Protein AF-0000000086957922 (afdb_homodimer)

pLDDT: mean 73.84, std 22.69, range [24.44, 97.75]

Foldseek 3Di:
DPCPPVNVVVVVVLVVLPDDDPPAKEKEKEWEAFAVRPDIDIDIDIDRHQDPDLVVDDKDWDFRPVRNQDDDPFRIKIWRFQDWDADPRNGPPYIYTYTFMAGPVRHGRHDDDVVVSPPCPVDVVVVVPPPDPPPDD/DPCPPVNVVVVVVLVVLPDDDPPAKEKEKEWEAFAVRPDIDIDIDIDRHQDPDLVVDDKDWDFRPVRNQDDDPFRIKIWRFQDWDADPRNGPPYIYTYTFMAGPVRHGRHDDDVVVSPPCPVDVVVVVPPPPPPPDD

Structure (mmCIF, N/CA/C/O backbone):
data_AF-0000000086957922-model_v1
#
loop_
_entity.id
_entity.type
_entity.pdbx_description
1 polymer 'Glutamine synthetase'
#
loop_
_atom_site.group_PDB
_atom_site.id
_atom_site.type_symbol
_atom_site.label_atom_id
_atom_site.label_alt_id
_atom_site.label_comp_id
_atom_site.label_asym_id
_atom_site.label_entity_id
_atom_site.label_seq_id
_atom_site.pdbx_PDB_ins_code
_atom_site.Cartn_x
_atom_site.Cartn_y
_atom_site.Cartn_z
_atom_site.occupancy
_atom_site.B_iso_or_equiv
_atom_site.auth_seq_id
_atom_site.auth_comp_id
_atom_site.auth_asym_id
_atom_site.auth_atom_id
_atom_site.pdbx_PDB_model_num
ATOM 1 N N . MET A 1 1 ? 10.672 7.742 29.578 1 30.38 1 MET A N 1
ATOM 2 C CA . MET A 1 1 ? 11 6.805 28.5 1 30.38 1 MET A CA 1
ATOM 3 C C . MET A 1 1 ? 10.383 7.25 27.188 1 30.38 1 MET A C 1
ATOM 5 O O . MET A 1 1 ? 9.164 7.398 27.078 1 30.38 1 MET A O 1
ATOM 9 N N . ALA A 1 2 ? 11.062 8.055 26.391 1 37.88 2 ALA A N 1
ATOM 10 C CA . ALA A 1 2 ? 10.578 8.719 25.188 1 37.88 2 ALA A CA 1
ATOM 11 C C . ALA A 1 2 ? 9.938 7.723 24.219 1 37.88 2 ALA A C 1
ATOM 13 O O . ALA A 1 2 ? 10.609 6.805 23.734 1 37.88 2 ALA A O 1
ATOM 14 N N . THR A 1 3 ? 8.719 7.395 24.422 1 47.12 3 THR A N 1
ATOM 15 C CA . THR A 1 3 ? 8.086 6.516 23.453 1 47.12 3 THR A CA 1
ATOM 16 C C . THR A 1 3 ? 8.453 6.926 22.031 1 47.12 3 THR A C 1
ATOM 18 O O . THR A 1 3 ? 8.227 8.07 21.625 1 47.12 3 THR A O 1
ATOM 21 N N . SER A 1 4 ? 9.258 6.141 21.391 1 54.34 4 SER A N 1
ATOM 22 C CA . SER A 1 4 ? 9.758 6.496 20.062 1 54.34 4 SER A CA 1
ATOM 23 C C . SER A 1 4 ? 8.609 6.812 19.109 1 54.34 4 SER A C 1
ATOM 25 O O . SER A 1 4 ? 7.484 6.34 19.312 1 54.34 4 SER A O 1
ATOM 27 N N . ALA A 1 5 ? 8.75 7.879 18.453 1 55.97 5 ALA A N 1
ATOM 28 C CA . ALA A 1 5 ? 7.781 8.258 17.438 1 55.97 5 ALA A CA 1
ATOM 29 C C . ALA A 1 5 ? 7.23 7.027 16.719 1 55.97 5 ALA A C 1
ATOM 31 O O . ALA A 1 5 ? 6.043 6.98 16.375 1 55.97 5 ALA A O 1
ATOM 32 N N . SER A 1 6 ? 8.07 5.973 16.625 1 60.88 6 SER A N 1
ATOM 33 C CA . SER A 1 6 ? 7.637 4.727 15.992 1 60.88 6 SER A CA 1
ATOM 34 C C . SER A 1 6 ? 6.574 4.023 16.844 1 60.88 6 SER A C 1
ATOM 36 O O . SER A 1 6 ? 5.609 3.477 16.297 1 60.88 6 SER A O 1
ATOM 38 N N . SER A 1 7 ? 6.836 4.129 18.109 1 59.72 7 SER A N 1
ATOM 39 C CA . SER A 1 7 ? 5.871 3.477 19 1 59.72 7 SER A CA 1
ATOM 40 C C . SER A 1 7 ? 4.516 4.172 18.938 1 59.72 7 SER A C 1
ATOM 42 O O . SER A 1 7 ? 3.475 3.514 18.984 1 59.72 7 SER A O 1
ATOM 44 N N . HIS A 1 8 ? 4.594 5.418 18.875 1 58.66 8 HIS A N 1
ATOM 45 C CA . HIS A 1 8 ? 3.346 6.172 18.812 1 58.66 8 HIS A CA 1
ATOM 46 C C . HIS A 1 8 ? 2.602 5.902 17.516 1 58.66 8 HIS A C 1
ATOM 48 O O . HIS A 1 8 ? 1.378 5.754 17.516 1 58.66 8 HIS A O 1
ATOM 54 N N . LEU A 1 9 ? 3.348 5.863 16.5 1 59.16 9 LEU A N 1
ATOM 55 C CA . LEU A 1 9 ? 2.711 5.57 15.227 1 59.16 9 LEU A CA 1
ATOM 56 C C . LEU A 1 9 ? 2.049 4.199 15.25 1 59.16 9 LEU A C 1
ATOM 58 O O . LEU A 1 9 ? 0.926 4.039 14.766 1 59.16 9 LEU A O 1
ATOM 62 N N . SER A 1 10 ? 2.854 3.379 15.836 1 59.66 10 SER A N 1
ATOM 63 C CA . SER A 1 10 ? 2.297 2.035 15.945 1 59.66 10 SER A CA 1
ATOM 64 C C . SER A 1 10 ? 0.981 2.043 16.719 1 59.66 10 SER A C 1
ATOM 66 O O . SER A 1 10 ? 0.024 1.37 16.328 1 59.66 10 SER A O 1
ATOM 68 N N . LYS A 1 11 ? 1.054 2.811 17.781 1 58.03 11 LYS A N 1
ATOM 69 C CA . LYS A 1 11 ? -0.156 2.857 18.594 1 58.03 11 LYS A CA 1
ATOM 70 C C . LYS A 1 11 ? -1.295 3.545 17.844 1 58.03 11 LYS A C 1
ATOM 72 O O . LYS A 1 11 ? -2.441 3.096 17.906 1 58.03 11 LYS A O 1
ATOM 77 N N . THR A 1 12 ? -0.922 4.578 17.25 1 55.72 12 THR A N 1
ATOM 78 C CA . THR A 1 12 ? -1.938 5.336 16.531 1 55.72 12 THR A CA 1
ATOM 79 C C . THR A 1 12 ? -2.535 4.508 15.398 1 55.72 12 THR A C 1
ATOM 81 O O . THR A 1 12 ? -3.756 4.469 15.227 1 55.72 12 THR A O 1
ATOM 84 N N . ILE A 1 13 ? -1.628 3.91 14.695 1 57.03 13 ILE A N 1
ATOM 85 C CA . ILE A 1 13 ? -2.096 3.064 13.602 1 57.03 13 ILE A CA 1
ATOM 86 C C . ILE A 1 13 ? -2.943 1.923 14.156 1 57.03 13 ILE A C 1
ATOM 88 O O . ILE A 1 13 ? -3.992 1.591 13.602 1 57.03 13 ILE A O 1
ATOM 92 N N . LYS A 1 14 ? -2.418 1.472 15.258 1 57.12 14 LYS A N 1
ATOM 93 C CA . LYS A 1 14 ? -3.139 0.377 15.906 1 57.12 14 LYS A CA 1
ATOM 94 C C . LYS A 1 14 ? -4.539 0.813 16.328 1 57.12 14 LYS A C 1
ATOM 96 O O . LYS A 1 14 ? -5.508 0.081 16.125 1 57.12 14 LYS A O 1
ATOM 101 N N . GLN A 1 15 ? -4.562 1.834 17 1 55.88 15 GLN A N 1
ATOM 102 C CA . GLN A 1 15 ? -5.855 2.305 17.484 1 55.88 15 GLN A CA 1
ATOM 103 C C . GLN A 1 15 ? -6.812 2.57 16.328 1 55.88 15 GLN A C 1
ATOM 105 O O . GLN A 1 15 ? -8.023 2.348 16.453 1 55.88 15 GLN A O 1
ATOM 110 N N . MET A 1 16 ? -6.266 3.096 15.359 1 54.03 16 MET A N 1
ATOM 111 C CA . MET A 1 16 ? -7.109 3.441 14.219 1 54.03 16 MET A CA 1
ATOM 112 C C . MET A 1 16 ? -7.715 2.189 13.594 1 54.03 16 MET A C 1
ATOM 114 O O . MET A 1 16 ? -8.852 2.219 13.117 1 54.03 16 MET A O 1
ATOM 118 N N . TYR A 1 17 ? -6.953 1.101 13.633 1 52.88 17 TYR A N 1
ATOM 119 C CA . TYR A 1 17 ? -7.402 -0.127 12.984 1 52.88 17 TYR A CA 1
ATOM 120 C C . TYR A 1 17 ? -8.469 -0.821 13.82 1 52.88 17 TYR A C 1
ATOM 122 O O . TYR A 1 17 ? -9.383 -1.451 13.273 1 52.88 17 TYR A O 1
ATOM 130 N N . MET A 1 18 ? -8.359 -0.726 15.211 1 53.22 18 MET A N 1
ATOM 131 C CA . MET A 1 18 ? -9.078 -1.684 16.047 1 53.22 18 MET A CA 1
ATOM 132 C C . MET A 1 18 ? -10.57 -1.346 16.094 1 53.22 18 MET A C 1
ATOM 134 O O . MET A 1 18 ? -11.383 -2.172 16.516 1 53.22 18 MET A O 1
ATOM 138 N N . LYS A 1 19 ? -11.023 -0.25 15.805 1 54.25 19 LYS A N 1
ATOM 139 C CA . LYS A 1 19 ? -12.336 -0.19 16.438 1 54.25 19 LYS A CA 1
ATOM 140 C C . LYS A 1 19 ? -13.43 0.106 15.422 1 54.25 19 LYS A C 1
ATOM 142 O O . LYS A 1 19 ? -14.617 0.017 15.734 1 54.25 19 LYS A O 1
ATOM 147 N N . LEU A 1 20 ? -13.156 0.44 14.18 1 56.34 20 LEU A N 1
ATOM 148 C CA . LEU A 1 20 ? -14.367 0.966 13.555 1 56.34 20 LEU A CA 1
ATOM 149 C C . LEU A 1 20 ? -15.047 -0.099 12.703 1 56.34 20 LEU A C 1
ATOM 151 O O . LEU A 1 20 ? -14.367 -0.921 12.078 1 56.34 20 LEU A O 1
ATOM 155 N N . PRO A 1 21 ? -16.406 -0.309 12.977 1 61.12 21 PRO A N 1
ATOM 156 C CA . PRO A 1 21 ? -17.172 -1.238 12.141 1 61.12 21 PRO A CA 1
ATOM 157 C C . PRO A 1 21 ? -17 -0.955 10.648 1 61.12 21 PRO A C 1
ATOM 159 O O . PRO A 1 21 ? -17.078 0.201 10.219 1 61.12 21 PRO A O 1
ATOM 162 N N . GLN A 1 22 ? -16.422 -1.75 9.836 1 70.44 22 GLN A N 1
ATOM 163 C CA . GLN A 1 22 ? -16.234 -1.599 8.391 1 70.44 22 GLN A CA 1
ATOM 164 C C . GLN A 1 22 ? -17.516 -1.936 7.641 1 70.44 22 GLN A C 1
ATOM 166 O O . GLN A 1 22 ? -17.641 -1.635 6.453 1 70.44 22 GLN A O 1
ATOM 171 N N . GLY A 1 23 ? -18.578 -2.291 8.344 1 73.62 23 GLY A N 1
ATOM 172 C CA . GLY A 1 23 ? -19.734 -2.762 7.605 1 73.62 23 GLY A CA 1
ATOM 173 C C . GLY A 1 23 ? -19.422 -3.9 6.652 1 73.62 23 GLY A C 1
ATOM 174 O O . GLY A 1 23 ? -18.688 -4.82 7.004 1 73.62 23 GLY A O 1
ATOM 175 N N . ASP A 1 24 ? -20.031 -3.748 5.398 1 81.25 24 ASP A N 1
ATOM 176 C CA . ASP A 1 24 ? -19.891 -4.824 4.422 1 81.25 24 ASP A CA 1
ATOM 177 C C . ASP A 1 24 ? -18.656 -4.621 3.557 1 81.25 24 ASP A C 1
ATOM 179 O O . ASP A 1 24 ? -18.344 -5.453 2.705 1 81.25 24 ASP A O 1
ATOM 183 N N . LYS A 1 25 ? -18.016 -3.527 3.75 1 88 25 LYS A N 1
ATOM 184 C CA . LYS A 1 25 ? -16.844 -3.277 2.91 1 88 25 LYS A CA 1
ATOM 185 C C . LYS A 1 25 ? -15.609 -3.984 3.459 1 88 25 LYS A C 1
ATOM 187 O O . LYS A 1 25 ? -15.492 -4.184 4.668 1 88 25 LYS A O 1
ATOM 192 N N . VAL A 1 26 ? -14.781 -4.461 2.564 1 91.81 26 VAL A N 1
ATOM 193 C CA . VAL A 1 26 ? -13.578 -5.215 2.887 1 91.81 26 VAL A CA 1
ATOM 194 C C . VAL A 1 26 ? -12.352 -4.496 2.332 1 91.81 26 VAL A C 1
ATOM 196 O O . VAL A 1 26 ? -12.359 -4.031 1.188 1 91.81 26 VAL A O 1
ATOM 199 N N . GLN A 1 27 ? -11.375 -4.32 3.119 1 92.25 27 GLN A N 1
ATOM 200 C CA . GLN A 1 27 ? -10.094 -3.83 2.613 1 92.25 27 GLN A CA 1
ATOM 201 C C . GLN A 1 27 ? -9.156 -4.984 2.287 1 92.25 27 GLN A C 1
ATOM 203 O O . GLN A 1 27 ? -9.008 -5.914 3.082 1 92.25 27 GLN A O 1
ATOM 208 N N . ALA A 1 28 ? -8.648 -4.961 1.098 1 95.5 28 ALA A N 1
ATOM 209 C CA . ALA A 1 28 ? -7.648 -5.93 0.659 1 95.5 28 ALA A CA 1
ATOM 210 C C . ALA A 1 28 ? -6.305 -5.254 0.408 1 95.5 28 ALA A C 1
ATOM 212 O O . ALA A 1 28 ? -6.199 -4.367 -0.444 1 95.5 28 ALA A O 1
ATOM 213 N N . MET A 1 29 ? -5.332 -5.66 1.103 1 93.94 29 MET A N 1
ATOM 214 C CA . MET A 1 29 ? -3.975 -5.172 0.865 1 93.94 29 MET A CA 1
ATOM 215 C C . MET A 1 29 ? -3.203 -6.129 -0.04 1 93.94 29 MET A C 1
ATOM 217 O O . MET A 1 29 ? -2.936 -7.27 0.34 1 93.94 29 MET A O 1
ATOM 221 N N . TYR A 1 30 ? -2.893 -5.57 -1.161 1 95.5 30 TYR A N 1
ATOM 222 C CA . TYR A 1 30 ? -2.094 -6.34 -2.111 1 95.5 30 TYR A CA 1
ATOM 223 C C . TYR A 1 30 ? -0.606 -6.188 -1.815 1 95.5 30 TYR A C 1
ATOM 225 O O . TYR A 1 30 ? -0.102 -5.07 -1.684 1 95.5 30 TYR A O 1
ATOM 233 N N . ILE A 1 31 ? 0.049 -7.297 -1.732 1 91.69 31 ILE A N 1
ATOM 234 C CA . ILE A 1 31 ? 1.465 -7.332 -1.384 1 91.69 31 ILE A CA 1
ATOM 235 C C . ILE A 1 31 ? 2.242 -8.086 -2.459 1 91.69 31 ILE A C 1
ATOM 237 O O . ILE A 1 31 ? 1.791 -9.133 -2.943 1 91.69 31 ILE A O 1
ATOM 241 N N . TRP A 1 32 ? 3.375 -7.52 -2.857 1 90.25 32 TRP A N 1
ATOM 242 C CA . TRP A 1 32 ? 4.215 -8.211 -3.828 1 90.25 32 TRP A CA 1
ATOM 243 C C . TRP A 1 32 ? 5.688 -7.867 -3.615 1 90.25 32 TRP A C 1
ATOM 245 O O . TRP A 1 32 ? 6.016 -6.961 -2.846 1 90.25 32 TRP A O 1
ATOM 255 N N . ILE A 1 33 ? 6.496 -8.641 -4.297 1 86.5 33 ILE A N 1
ATOM 256 C CA . ILE A 1 33 ? 7.938 -8.414 -4.27 1 86.5 33 ILE A CA 1
ATOM 257 C C . ILE A 1 33 ? 8.352 -7.613 -5.504 1 86.5 33 ILE A C 1
ATOM 259 O O . ILE A 1 33 ? 7.922 -7.914 -6.621 1 86.5 33 ILE A O 1
ATOM 263 N N . ASP A 1 34 ? 9.148 -6.66 -5.316 1 88.12 34 ASP A N 1
ATOM 264 C CA . ASP A 1 34 ? 9.508 -5.82 -6.457 1 88.12 34 ASP A CA 1
ATOM 265 C C . ASP A 1 34 ? 10.547 -6.504 -7.336 1 88.12 34 ASP A C 1
ATOM 267 O O . ASP A 1 34 ? 10.922 -7.652 -7.086 1 88.12 34 ASP A O 1
ATOM 271 N N . GLY A 1 35 ? 11.039 -5.773 -8.359 1 85.19 35 GLY A N 1
ATOM 272 C CA . GLY A 1 35 ? 11.898 -6.359 -9.375 1 85.19 35 GLY A CA 1
ATOM 273 C C . GLY A 1 35 ? 13.266 -6.746 -8.852 1 85.19 35 GLY A C 1
ATOM 274 O O . GLY A 1 35 ? 13.961 -7.562 -9.461 1 85.19 35 GLY A O 1
ATOM 275 N N . THR A 1 36 ? 13.672 -6.176 -7.789 1 81.25 36 THR A N 1
ATOM 276 C CA . THR A 1 36 ? 14.977 -6.512 -7.23 1 81.25 36 THR A CA 1
ATOM 277 C C . THR A 1 36 ? 14.922 -7.852 -6.5 1 81.25 36 THR A C 1
ATOM 279 O O . THR A 1 36 ? 15.961 -8.492 -6.293 1 81.25 36 THR A O 1
ATOM 282 N N . GLY A 1 37 ? 13.688 -8.195 -6.031 1 80.44 37 GLY A N 1
ATOM 283 C CA . GLY A 1 37 ? 13.516 -9.414 -5.27 1 80.44 37 GLY A CA 1
ATOM 284 C C . GLY A 1 37 ? 13.758 -9.234 -3.783 1 80.44 37 GLY A C 1
ATOM 285 O O . GLY A 1 37 ? 13.688 -10.195 -3.014 1 80.44 37 GLY A O 1
ATOM 286 N N . GLU A 1 38 ? 14 -8.031 -3.398 1 76.12 38 GLU A N 1
ATOM 287 C CA . GLU A 1 38 ? 14.445 -7.824 -2.023 1 76.12 38 GLU A CA 1
ATOM 288 C C . GLU A 1 38 ? 13.422 -7.008 -1.23 1 76.12 38 GLU A C 1
ATOM 290 O O . GLU A 1 38 ? 13.43 -7.031 0.002 1 76.12 38 GLU A O 1
ATOM 295 N N . PHE A 1 39 ? 12.586 -6.305 -1.937 1 82.06 39 PHE A N 1
ATOM 296 C CA . PHE A 1 39 ? 11.727 -5.379 -1.213 1 82.06 39 PHE A CA 1
ATOM 297 C C . PHE A 1 39 ? 10.258 -5.73 -1.418 1 82.06 39 PHE A C 1
ATOM 299 O O . PHE A 1 39 ? 9.859 -6.117 -2.518 1 82.06 39 PHE A O 1
ATOM 306 N N . LEU A 1 40 ? 9.484 -5.559 -0.391 1 84.56 40 LEU A N 1
ATOM 307 C CA . LEU A 1 40 ? 8.039 -5.738 -0.45 1 84.56 40 LEU A CA 1
ATOM 308 C C . LEU A 1 40 ? 7.34 -4.418 -0.755 1 84.56 40 LEU A C 1
ATOM 310 O O . LEU A 1 40 ? 7.742 -3.367 -0.25 1 84.56 40 LEU A O 1
ATOM 314 N N . ARG A 1 41 ? 6.383 -4.566 -1.577 1 89.69 41 ARG A N 1
ATOM 315 C CA . ARG A 1 41 ? 5.484 -3.467 -1.915 1 89.69 41 ARG A CA 1
ATOM 316 C C . ARG A 1 41 ? 4.039 -3.814 -1.567 1 89.69 41 ARG A C 1
ATOM 318 O O . ARG A 1 41 ? 3.67 -4.988 -1.524 1 89.69 41 ARG A O 1
ATOM 325 N N . CYS A 1 42 ? 3.289 -2.754 -1.236 1 91.69 42 CYS A N 1
ATOM 326 C CA . CYS A 1 42 ? 1.874 -3.02 -1.004 1 91.69 42 CYS A CA 1
ATOM 327 C C . CYS A 1 42 ? 1.019 -1.84 -1.45 1 91.69 42 CYS A C 1
ATOM 329 O O . CYS A 1 42 ? 1.526 -0.732 -1.633 1 91.69 42 CYS A O 1
ATOM 331 N N . LYS A 1 43 ? -0.231 -2.09 -1.712 1 93.88 43 LYS A N 1
ATOM 332 C CA . LYS A 1 43 ? -1.295 -1.107 -1.897 1 93.88 43 LYS A CA 1
ATOM 333 C C . LYS A 1 43 ? -2.65 -1.68 -1.49 1 93.88 43 LYS A C 1
ATOM 335 O O . LYS A 1 43 ? -2.877 -2.887 -1.597 1 93.88 43 LYS A O 1
ATOM 340 N N . THR A 1 44 ? -3.508 -0.852 -0.938 1 94.62 44 THR A N 1
ATOM 341 C CA . THR A 1 44 ? -4.797 -1.286 -0.412 1 94.62 44 THR A CA 1
ATOM 342 C C . THR A 1 44 ? -5.934 -0.832 -1.323 1 94.62 44 THR A C 1
ATOM 344 O O . THR A 1 44 ? -5.93 0.3 -1.812 1 94.62 44 THR A O 1
ATOM 347 N N . ARG A 1 45 ? -6.965 -1.695 -1.536 1 92.88 45 ARG A N 1
ATOM 348 C CA . ARG A 1 45 ? -8.219 -1.332 -2.197 1 92.88 45 ARG A CA 1
ATOM 349 C C . ARG A 1 45 ? -9.422 -1.801 -1.389 1 92.88 45 ARG A C 1
ATOM 351 O O . ARG A 1 45 ? -9.297 -2.695 -0.549 1 92.88 45 ARG A O 1
ATOM 358 N N . THR A 1 46 ? -10.531 -1.223 -1.66 1 91.75 46 THR A N 1
ATOM 359 C CA . THR A 1 46 ? -11.781 -1.6 -1.011 1 91.75 46 THR A CA 1
ATOM 360 C C . THR A 1 46 ? -12.586 -2.545 -1.897 1 91.75 46 THR A C 1
ATOM 362 O O . THR A 1 46 ? -12.68 -2.338 -3.109 1 91.75 46 THR A O 1
ATOM 365 N N . LEU A 1 47 ? -13.07 -3.535 -1.326 1 93.81 47 LEU A N 1
ATOM 366 C CA . LEU A 1 47 ? -13.992 -4.453 -1.989 1 93.81 47 LEU A CA 1
ATOM 367 C C . LEU A 1 47 ? -15.398 -4.297 -1.438 1 93.81 47 LEU A C 1
ATOM 369 O O . LEU A 1 47 ? -15.586 -4.02 -0.25 1 93.81 47 LEU A O 1
ATOM 373 N N . GLU A 1 48 ? -16.328 -4.609 -2.256 1 92 48 GLU A N 1
ATOM 374 C CA . GLU A 1 48 ? -17.734 -4.449 -1.854 1 92 48 GLU A CA 1
ATOM 375 C C . GLU A 1 48 ? -18.219 -5.652 -1.051 1 92 48 GLU A C 1
ATOM 377 O O . GLU A 1 48 ? -19.188 -5.555 -0.308 1 92 48 GLU A O 1
ATOM 382 N N . GLN A 1 49 ? -17.672 -6.75 -1.271 1 94.56 49 GLN A N 1
ATOM 383 C CA . GLN A 1 49 ? -18.016 -7.973 -0.556 1 94.56 49 GLN A CA 1
ATOM 384 C C . GLN A 1 49 ? -16.766 -8.758 -0.176 1 94.56 49 GLN A C 1
ATOM 386 O O . GLN A 1 49 ? -15.727 -8.648 -0.84 1 94.56 49 GLN A O 1
ATOM 391 N N . GLU A 1 50 ? -16.859 -9.516 0.848 1 95.12 50 GLU A N 1
ATOM 392 C CA . GLU A 1 50 ? -15.75 -10.344 1.292 1 95.12 50 GLU A CA 1
ATOM 393 C C . GLU A 1 50 ? -15.414 -11.422 0.262 1 95.12 50 GLU A C 1
ATOM 395 O O . GLU A 1 50 ? -16.281 -12.203 -0.131 1 95.12 50 GLU A O 1
ATOM 400 N N . PRO A 1 51 ? -14.242 -11.445 -0.156 1 97.12 51 PRO A N 1
ATOM 401 C CA . PRO A 1 51 ? -13.875 -12.516 -1.089 1 97.12 51 PRO A CA 1
ATOM 402 C C . PRO A 1 51 ? -13.859 -13.891 -0.432 1 97.12 51 PRO A C 1
ATOM 404 O O . PRO A 1 51 ? -13.375 -14.039 0.691 1 97.12 51 PRO A O 1
ATOM 407 N N . LYS A 1 52 ? -14.336 -14.867 -1.083 1 96.44 52 LYS A N 1
ATOM 408 C CA . LYS A 1 52 ? -14.367 -16.234 -0.575 1 96.44 52 LYS A CA 1
ATOM 409 C C . LYS A 1 52 ? -13.156 -17.031 -1.071 1 96.44 52 LYS A C 1
ATOM 411 O O . LYS A 1 52 ? -12.648 -17.891 -0.364 1 96.44 52 LYS A O 1
ATOM 416 N N . ASN A 1 53 ? -12.781 -16.672 -2.316 1 96.19 53 ASN A N 1
ATOM 417 C CA . ASN A 1 53 ? -11.625 -17.297 -2.943 1 96.19 53 ASN A CA 1
ATOM 418 C C . ASN A 1 53 ? -10.719 -16.266 -3.604 1 96.19 53 ASN A C 1
ATOM 420 O O . ASN A 1 53 ? -11.133 -15.141 -3.859 1 96.19 53 ASN A O 1
ATOM 424 N N . VAL A 1 54 ? -9.516 -16.719 -3.877 1 96.06 54 VAL A N 1
ATOM 425 C CA . VAL A 1 54 ? -8.508 -15.852 -4.48 1 96.06 54 VAL A CA 1
ATOM 426 C C . VAL A 1 54 ? -9.023 -15.312 -5.816 1 96.06 54 VAL A C 1
ATOM 428 O O . VAL A 1 54 ? -8.758 -14.164 -6.172 1 96.06 54 VAL A O 1
ATOM 431 N N . GLU A 1 55 ? -9.859 -16.094 -6.473 1 96.31 55 GLU A N 1
ATOM 432 C CA . GLU A 1 55 ? -10.359 -15.719 -7.797 1 96.31 55 GLU A CA 1
ATOM 433 C C . GLU A 1 55 ? -11.352 -14.555 -7.707 1 96.31 55 GLU A C 1
ATOM 435 O O . GLU A 1 55 ? -11.664 -13.922 -8.719 1 96.31 55 GLU A O 1
ATOM 440 N N . ASP A 1 56 ? -11.867 -14.336 -6.57 1 97.69 56 ASP A N 1
ATOM 441 C CA . ASP A 1 56 ? -12.812 -13.25 -6.371 1 97.69 56 ASP A CA 1
ATOM 442 C C . ASP A 1 56 ? -12.094 -11.898 -6.316 1 97.69 56 ASP A C 1
ATOM 444 O O . ASP A 1 56 ? -12.734 -10.852 -6.402 1 97.69 56 ASP A O 1
ATOM 448 N N . LEU A 1 57 ? -10.773 -11.906 -6.199 1 97.75 57 LEU A N 1
ATOM 449 C CA . LEU A 1 57 ? -9.984 -10.68 -6.094 1 97.75 57 LEU A CA 1
ATOM 450 C C . LEU A 1 57 ? -9.594 -10.164 -7.473 1 97.75 57 LEU A C 1
ATOM 452 O O . LEU A 1 57 ? -9.055 -10.914 -8.289 1 97.75 57 LEU A O 1
ATOM 456 N N . PRO A 1 58 ? -9.82 -8.914 -7.715 1 97.56 58 PRO A N 1
ATOM 457 C CA . PRO A 1 58 ? -9.453 -8.383 -9.031 1 97.56 58 PRO A CA 1
ATOM 458 C C . PRO A 1 58 ? -7.945 -8.188 -9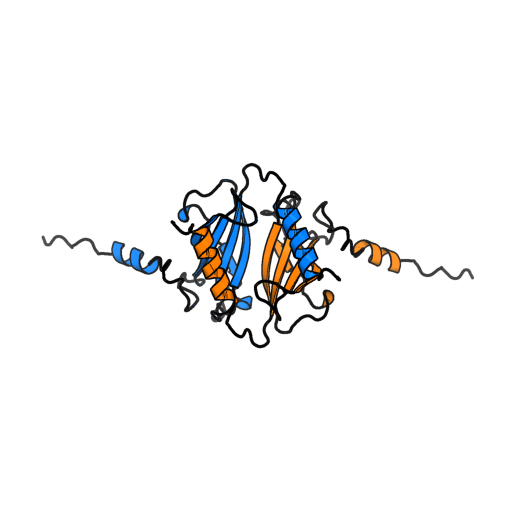.18 1 97.56 58 PRO A C 1
ATOM 460 O O . PRO A 1 58 ? -7.25 -7.922 -8.195 1 97.56 58 PRO A O 1
ATOM 463 N N . GLU A 1 59 ? -7.523 -8.344 -10.422 1 97.25 59 GLU A N 1
ATOM 464 C CA . GLU A 1 59 ? -6.176 -7.887 -10.742 1 97.25 59 GLU A CA 1
ATOM 465 C C . GLU A 1 59 ? -6.055 -6.375 -10.594 1 97.25 59 GLU A C 1
ATOM 467 O O . GLU A 1 59 ? -7.066 -5.668 -10.562 1 97.25 59 GLU A O 1
ATOM 472 N N . TRP A 1 60 ? -4.789 -5.934 -10.469 1 96.38 60 TRP A N 1
ATOM 473 C CA . TRP A 1 60 ? -4.547 -4.508 -10.297 1 96.38 60 TRP A CA 1
ATOM 474 C C . TRP A 1 60 ? -3.328 -4.059 -11.094 1 96.38 60 TRP A C 1
ATOM 476 O O . TRP A 1 60 ? -2.266 -4.68 -11.016 1 96.38 60 TRP A O 1
ATOM 486 N N . ASN A 1 61 ? -3.455 -2.982 -11.805 1 93.94 61 ASN A N 1
ATOM 487 C CA . ASN A 1 61 ? -2.342 -2.439 -12.57 1 93.94 61 ASN A CA 1
ATOM 488 C C . ASN A 1 61 ? -1.506 -1.47 -11.742 1 93.94 61 ASN A C 1
ATOM 490 O O . ASN A 1 61 ? -2.016 -0.846 -10.805 1 93.94 61 ASN A O 1
ATOM 494 N N . PHE A 1 62 ? -0.188 -1.364 -12.023 1 90.69 62 PHE A N 1
ATOM 495 C CA . PHE A 1 62 ? 0.706 -0.375 -11.438 1 90.69 62 PHE A CA 1
ATOM 496 C C . PHE A 1 62 ? 1.854 -0.048 -12.383 1 90.69 62 PHE A C 1
ATOM 498 O O . PHE A 1 62 ? 2.102 -0.781 -13.344 1 90.69 62 PHE A O 1
ATOM 505 N N . ASP A 1 63 ? 2.352 1.067 -12.164 1 88.75 63 ASP A N 1
ATOM 506 C CA . ASP A 1 63 ? 3.539 1.444 -1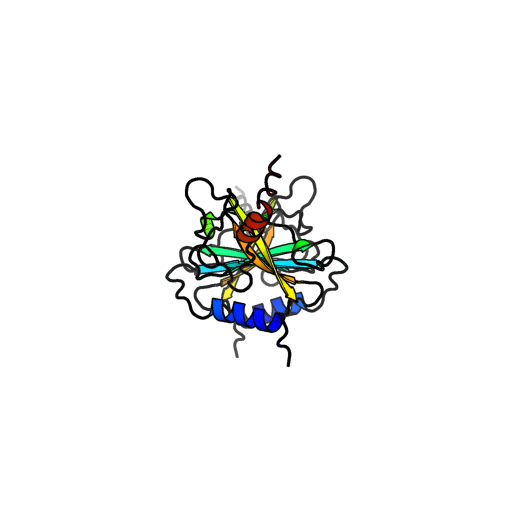2.93 1 88.75 63 ASP A CA 1
ATOM 507 C C . ASP A 1 63 ? 4.789 0.78 -12.359 1 88.75 63 ASP A C 1
ATOM 509 O O . ASP A 1 63 ? 5.191 1.064 -11.227 1 88.75 63 ASP A O 1
ATOM 513 N N . GLY A 1 64 ? 5.5 0.011 -13.062 1 90.06 64 GLY A N 1
ATOM 514 C CA . GLY A 1 64 ? 6.629 -0.792 -12.617 1 90.06 64 GLY A CA 1
ATOM 515 C C . GLY A 1 64 ? 7.93 -0.017 -12.57 1 90.06 64 GLY A C 1
ATOM 516 O O . GLY A 1 64 ? 8.953 -0.537 -12.109 1 90.06 64 GLY A O 1
ATOM 517 N N . SER A 1 65 ? 7.98 1.186 -13.008 1 86.31 65 SER A N 1
ATOM 518 C CA . SER A 1 65 ? 9.234 1.938 -13.047 1 86.31 65 SER A CA 1
ATOM 519 C C . SER A 1 65 ? 9.805 2.135 -11.648 1 86.31 65 SER A C 1
ATOM 521 O O . SER A 1 65 ? 11.016 2.074 -11.453 1 86.31 65 SER A O 1
ATOM 523 N N . SER A 1 66 ? 8.922 2.264 -10.68 1 83.94 66 SER A N 1
ATOM 524 C CA . SER A 1 66 ? 9.383 2.537 -9.328 1 83.94 66 SER A CA 1
ATOM 525 C C . SER A 1 66 ? 9.711 1.246 -8.586 1 83.94 66 SER A C 1
ATOM 527 O O . SER A 1 66 ? 10.281 1.279 -7.492 1 83.94 66 SER A O 1
ATOM 529 N N . THR A 1 67 ? 9.422 0.096 -9.195 1 88.25 67 THR A N 1
ATOM 530 C CA . THR A 1 67 ? 9.602 -1.166 -8.484 1 88.25 67 THR A CA 1
ATOM 531 C C . THR A 1 67 ? 10.664 -2.025 -9.164 1 88.25 67 THR A C 1
ATOM 533 O O . THR A 1 67 ? 10.891 -3.172 -8.766 1 88.25 67 THR A O 1
ATOM 536 N N . PHE A 1 68 ? 11.281 -1.486 -10.305 1 85.69 68 PHE A N 1
ATOM 537 C CA . PHE A 1 68 ? 12.398 -2.129 -10.984 1 85.69 68 PHE A CA 1
ATOM 538 C C . PHE A 1 68 ? 11.953 -3.402 -11.688 1 85.69 68 PHE A C 1
ATOM 540 O O . PHE A 1 68 ? 12.703 -4.375 -11.766 1 85.69 68 PHE A O 1
ATOM 547 N N . GLN A 1 69 ? 10.695 -3.377 -12.055 1 85.94 69 GLN A N 1
ATOM 548 C CA . GLN A 1 69 ? 10.203 -4.594 -12.695 1 85.94 69 GLN A CA 1
ATOM 549 C C . GLN A 1 69 ? 9.953 -4.371 -14.188 1 85.94 69 GLN A C 1
ATOM 551 O O . GLN A 1 69 ? 9.852 -5.328 -14.953 1 85.94 69 GLN A O 1
ATOM 556 N N . SER A 1 70 ? 9.789 -3.135 -14.484 1 82.94 70 SER A N 1
ATOM 557 C CA . SER A 1 70 ? 9.445 -2.85 -15.867 1 82.94 70 SER A CA 1
ATOM 558 C C . SER A 1 70 ? 10.672 -2.895 -16.766 1 82.94 70 SER A C 1
ATOM 560 O O . SER A 1 70 ? 11.797 -2.686 -16.297 1 82.94 70 SER A O 1
ATOM 562 N N . GLU A 1 71 ? 10.344 -3.467 -17.922 1 77.5 71 GLU A N 1
ATOM 563 C CA . GLU A 1 71 ? 11.383 -3.527 -18.938 1 77.5 71 GLU A CA 1
ATOM 564 C C . GLU A 1 71 ? 11.047 -2.619 -20.125 1 77.5 71 GLU A C 1
ATOM 566 O O . GLU A 1 71 ? 9.922 -2.631 -20.609 1 77.5 71 GLU A O 1
ATOM 571 N N . GLY A 1 72 ? 12.062 -1.873 -20.562 1 75.25 72 GLY A N 1
ATOM 572 C CA . GLY A 1 72 ? 11.906 -1.113 -21.797 1 75.25 72 GLY A CA 1
ATOM 573 C C . GLY A 1 72 ? 11.016 0.107 -21.641 1 75.25 72 GLY A C 1
ATOM 574 O O . GLY A 1 72 ? 11.086 0.802 -20.625 1 75.25 72 GLY A O 1
ATOM 575 N N . SER A 1 73 ? 10.008 0.267 -22.734 1 79.19 73 SER A N 1
ATOM 576 C CA . SER A 1 73 ? 9.234 1.498 -22.844 1 79.19 73 SER A CA 1
ATOM 577 C C . SER A 1 73 ? 7.871 1.355 -22.172 1 79.19 73 SER A C 1
ATOM 579 O O . SER A 1 73 ? 7.188 2.352 -21.938 1 79.19 73 SER A O 1
ATOM 581 N N . ASN A 1 74 ? 7.527 0.097 -21.922 1 85.5 74 ASN A N 1
ATOM 582 C CA . ASN A 1 74 ? 6.215 -0.048 -21.312 1 85.5 74 ASN A CA 1
ATOM 583 C C . ASN A 1 74 ? 6.328 -0.422 -19.828 1 85.5 74 ASN A C 1
ATOM 585 O O . ASN A 1 74 ? 6.859 -1.482 -19.5 1 85.5 74 ASN A O 1
ATOM 589 N N . SER A 1 75 ? 5.793 0.417 -18.969 1 89.44 75 SER A N 1
ATOM 590 C CA . SER A 1 75 ? 5.996 0.26 -17.531 1 89.44 75 SER A CA 1
ATOM 591 C C . SER A 1 75 ? 4.738 -0.274 -16.844 1 89.44 75 SER A C 1
ATOM 593 O O . SER A 1 75 ? 4.723 -0.481 -15.633 1 89.44 75 SER A O 1
ATOM 595 N N . ASP A 1 76 ? 3.762 -0.551 -17.766 1 91.81 76 ASP A N 1
ATOM 596 C CA . ASP A 1 76 ? 2.545 -1.081 -17.156 1 91.81 76 ASP A CA 1
ATOM 597 C C . ASP A 1 76 ? 2.762 -2.504 -16.641 1 91.81 76 ASP A C 1
ATOM 599 O O . ASP A 1 76 ? 3.252 -3.363 -17.375 1 91.81 76 ASP A O 1
ATOM 603 N N . MET A 1 77 ? 2.414 -2.787 -15.344 1 94.06 77 MET A N 1
ATOM 604 C CA . MET A 1 77 ? 2.486 -4.098 -14.703 1 94.06 77 MET A CA 1
ATOM 605 C C . MET A 1 77 ? 1.14 -4.484 -14.102 1 94.06 77 MET A C 1
ATOM 607 O O . MET A 1 77 ? 0.284 -3.627 -13.883 1 94.06 77 MET A O 1
ATOM 611 N N . PHE A 1 78 ? 0.984 -5.793 -13.844 1 95 78 PHE A N 1
ATOM 612 C CA . PHE A 1 78 ? -0.257 -6.297 -13.273 1 95 78 PHE A CA 1
ATOM 613 C C . PHE A 1 78 ? 0.02 -7.098 -12 1 95 78 PHE A C 1
ATOM 615 O O . PHE A 1 78 ? 0.885 -7.977 -11.992 1 95 78 PHE A O 1
ATOM 622 N N . LEU A 1 79 ? -0.725 -6.746 -10.961 1 95.38 79 LEU A N 1
ATOM 623 C CA . LEU A 1 79 ? -0.78 -7.594 -9.773 1 95.38 79 LEU A CA 1
ATOM 624 C C . LEU A 1 79 ? -1.858 -8.664 -9.922 1 95.38 79 LEU A C 1
ATOM 626 O O . LEU A 1 79 ? -3.037 -8.344 -10.086 1 95.38 79 LEU A O 1
ATOM 630 N N . VAL A 1 80 ? -1.412 -9.891 -9.836 1 95.62 80 VAL A N 1
ATOM 631 C CA . VAL A 1 80 ? -2.332 -11.016 -9.914 1 95.62 80 VAL A CA 1
ATOM 632 C C . VAL A 1 80 ? -2.383 -11.742 -8.57 1 95.62 80 VAL A C 1
ATOM 634 O O . VAL A 1 80 ? -1.388 -12.32 -8.133 1 95.62 80 VAL A O 1
ATOM 637 N N . PRO A 1 81 ? -3.559 -11.758 -7.949 1 95.62 81 PRO A N 1
ATOM 638 C CA . PRO A 1 81 ? -3.666 -12.445 -6.66 1 95.62 81 PRO A CA 1
ATOM 639 C C . PRO A 1 81 ? -3.291 -13.922 -6.746 1 95.62 81 PRO A C 1
ATOM 641 O O . PRO A 1 81 ? -3.771 -14.633 -7.633 1 95.62 81 PRO A O 1
ATOM 644 N N . SER A 1 82 ? -2.449 -14.383 -5.797 1 92.38 82 SER A N 1
ATOM 645 C CA . SER A 1 82 ? -2.002 -15.773 -5.773 1 92.38 82 SER A CA 1
ATOM 646 C C . SER A 1 82 ? -2.422 -16.469 -4.48 1 92.38 82 SER A C 1
ATOM 648 O O . SER A 1 82 ? -2.641 -17.688 -4.469 1 92.38 82 SER A O 1
ATOM 650 N N . ALA A 1 83 ? -2.514 -15.742 -3.398 1 90.75 83 ALA A N 1
ATOM 651 C CA . ALA A 1 83 ? -2.928 -16.266 -2.098 1 90.75 83 ALA A CA 1
ATOM 652 C C . ALA A 1 83 ? -3.623 -15.188 -1.271 1 90.75 83 ALA A C 1
ATOM 654 O O . ALA A 1 83 ? -3.338 -14 -1.426 1 90.75 83 ALA A O 1
ATOM 655 N N . MET A 1 84 ? -4.531 -15.609 -0.49 1 93.25 84 MET A N 1
ATOM 656 C CA . MET A 1 84 ? -5.305 -14.711 0.36 1 93.25 84 MET A CA 1
ATOM 657 C C . MET A 1 84 ? -5.266 -15.164 1.814 1 93.25 84 MET A C 1
ATOM 659 O O . MET A 1 84 ? -5.453 -16.344 2.102 1 93.25 84 MET A O 1
ATOM 663 N N . PHE A 1 85 ? -5.043 -14.227 2.793 1 90.75 85 PHE A N 1
ATOM 664 C CA . PHE A 1 85 ? -4.961 -14.508 4.223 1 90.75 85 PHE A CA 1
ATOM 665 C C . PHE A 1 85 ? -5.812 -13.523 5.016 1 90.75 85 PHE A C 1
ATOM 667 O O . PHE A 1 85 ? -6.059 -12.406 4.562 1 90.75 85 PHE A O 1
ATOM 674 N N . ARG A 1 86 ? -6.219 -13.961 6.203 1 89.31 86 ARG A N 1
ATOM 675 C CA . ARG A 1 86 ? -6.816 -13.023 7.148 1 89.31 86 ARG A CA 1
ATOM 676 C C . ARG A 1 86 ? -5.824 -11.938 7.547 1 89.31 86 ARG A C 1
ATOM 678 O O . ARG A 1 86 ? -4.637 -12.211 7.742 1 89.31 86 ARG A O 1
ATOM 685 N N . ASP A 1 87 ? -6.309 -10.703 7.637 1 86.06 87 ASP A N 1
ATOM 686 C CA . ASP A 1 87 ? -5.457 -9.617 8.117 1 86.06 87 ASP A CA 1
ATOM 687 C C . ASP A 1 87 ? -5.379 -9.617 9.641 1 86.06 87 ASP A C 1
ATOM 689 O O . ASP A 1 87 ? -6.371 -9.336 10.32 1 86.06 87 ASP A O 1
ATOM 693 N N . PRO A 1 88 ? -4.211 -9.852 10.211 1 80.38 88 PRO A N 1
ATOM 694 C CA . PRO A 1 88 ? -4.129 -9.953 11.672 1 80.38 88 PRO A CA 1
ATOM 695 C C . PRO A 1 88 ? -4.266 -8.602 12.367 1 80.38 88 PRO A C 1
ATOM 697 O O . PRO A 1 88 ? -4.496 -8.547 13.578 1 80.38 88 PRO A O 1
ATOM 700 N N . PHE A 1 89 ? -4.16 -7.559 11.578 1 75.62 89 PHE A N 1
ATOM 701 C CA . PHE A 1 89 ? -4.191 -6.234 12.188 1 75.62 89 PHE A CA 1
ATOM 702 C C . PHE A 1 89 ? -5.586 -5.621 12.086 1 75.62 89 PHE A C 1
ATOM 704 O O . PHE A 1 89 ? -6.117 -5.109 13.07 1 75.62 89 PHE A O 1
ATOM 711 N N . ARG A 1 90 ? -6.082 -5.629 10.914 1 80.12 90 ARG A N 1
ATOM 712 C CA . ARG A 1 90 ? -7.395 -5.027 10.695 1 80.12 90 ARG A CA 1
ATOM 713 C C . ARG A 1 90 ? -8.508 -6.043 10.938 1 80.12 90 ARG A C 1
ATOM 715 O O . ARG A 1 90 ? -9.68 -5.676 11.016 1 80.12 90 ARG A O 1
ATOM 722 N N . LYS A 1 91 ? -8.102 -7.305 11.117 1 84.38 91 LYS A N 1
ATOM 723 C CA . LYS A 1 91 ? -9.023 -8.391 11.445 1 84.38 91 LYS A CA 1
ATOM 724 C C . LYS A 1 91 ? -10.047 -8.594 10.336 1 84.38 91 LYS A C 1
ATOM 726 O O . LYS A 1 91 ? -9.961 -7.957 9.281 1 84.38 91 LYS A O 1
ATOM 731 N N . ASP A 1 92 ? -10.93 -9.625 10.625 1 87.75 92 ASP A N 1
ATOM 732 C CA . ASP A 1 92 ? -12 -9.883 9.664 1 87.75 92 ASP A CA 1
ATOM 733 C C . ASP A 1 92 ? -12.93 -8.68 9.547 1 87.75 92 ASP A C 1
ATOM 735 O O . ASP A 1 92 ? -13.203 -7.996 10.531 1 87.75 92 ASP A O 1
ATOM 739 N N . PRO A 1 93 ? -13.398 -8.359 8.203 1 90.94 93 PRO A N 1
ATOM 740 C CA . PRO A 1 93 ? -13.328 -9.164 6.98 1 90.94 93 PRO A CA 1
ATOM 741 C C . PRO A 1 93 ? -12.125 -8.812 6.105 1 90.94 93 PRO A C 1
ATOM 743 O O . PRO A 1 93 ? -12.039 -9.258 4.961 1 90.94 93 PRO A O 1
ATOM 746 N N . ASN A 1 94 ? -11.203 -8.055 6.527 1 91.44 94 ASN A N 1
ATOM 747 C CA . ASN A 1 94 ? -10.078 -7.562 5.742 1 91.44 94 ASN A CA 1
ATOM 748 C C . ASN A 1 94 ? -9.078 -8.672 5.426 1 91.44 94 ASN A C 1
ATOM 750 O O . ASN A 1 94 ? -8.984 -9.656 6.172 1 91.44 94 ASN A O 1
ATOM 754 N N . LYS A 1 95 ? -8.336 -8.516 4.207 1 93.25 95 LYS A N 1
ATOM 755 C CA . LYS A 1 95 ? -7.469 -9.578 3.707 1 93.25 95 LYS A CA 1
ATOM 756 C C . LYS A 1 95 ? -6.086 -9.031 3.357 1 93.25 95 LYS A C 1
ATOM 758 O O . LYS A 1 95 ? -5.953 -7.883 2.934 1 93.25 95 LYS A O 1
ATOM 763 N N . LEU A 1 96 ? -5.129 -9.82 3.559 1 92.62 96 LEU A N 1
ATOM 764 C CA . LEU A 1 96 ? -3.824 -9.68 2.92 1 92.62 96 LEU A CA 1
ATOM 765 C C . LEU A 1 96 ? -3.736 -10.539 1.666 1 92.62 96 LEU A C 1
ATOM 767 O O . LEU A 1 96 ? -4.082 -11.727 1.695 1 92.62 96 LEU A O 1
ATOM 771 N N . VAL A 1 97 ? -3.281 -9.93 0.606 1 94 97 VAL A N 1
ATOM 772 C CA . VAL A 1 97 ? -3.291 -10.617 -0.683 1 94 97 VAL A CA 1
ATOM 773 C C . VAL A 1 97 ? -1.877 -10.648 -1.259 1 94 97 VAL A C 1
ATOM 775 O O . VAL A 1 97 ? -1.315 -9.609 -1.607 1 94 97 VAL A O 1
ATOM 778 N N . LEU A 1 98 ? -1.354 -11.891 -1.356 1 91.75 98 LEU A N 1
ATOM 779 C CA . LEU A 1 98 ? -0.075 -12.039 -2.043 1 91.75 98 LEU A CA 1
ATOM 780 C C . LEU A 1 98 ? -0.272 -12.078 -3.555 1 91.75 98 LEU A C 1
ATOM 782 O O . LEU A 1 98 ? -1.166 -12.773 -4.047 1 91.75 98 LEU A O 1
ATOM 786 N N . CYS A 1 99 ? 0.548 -11.352 -4.195 1 93.38 99 CYS A N 1
ATOM 787 C CA . CYS A 1 99 ? 0.345 -11.25 -5.637 1 93.38 99 CYS A CA 1
ATOM 788 C C . CYS A 1 99 ? 1.602 -11.656 -6.395 1 93.38 99 CYS A C 1
ATOM 790 O O . CYS A 1 99 ? 2.717 -11.406 -5.938 1 93.38 99 CYS A O 1
ATOM 792 N N . GLU A 1 100 ? 1.335 -12.211 -7.57 1 91.56 100 GLU A N 1
ATOM 793 C CA . GLU A 1 100 ? 2.338 -12.266 -8.633 1 91.56 100 GLU A CA 1
ATOM 794 C C . GLU A 1 100 ? 2.297 -11.008 -9.492 1 91.56 100 GLU A C 1
ATOM 796 O O . GLU A 1 100 ? 1.272 -10.32 -9.555 1 91.56 100 GLU A O 1
ATOM 801 N N . VAL A 1 101 ? 3.441 -10.797 -10.133 1 93.12 101 VAL A N 1
ATOM 802 C CA . VAL A 1 101 ? 3.508 -9.633 -11.008 1 93.12 101 VAL A CA 1
ATOM 803 C C . VAL A 1 101 ? 3.689 -10.078 -12.453 1 93.12 101 VAL A C 1
ATOM 805 O O . VAL A 1 101 ? 4.602 -10.852 -12.766 1 93.12 101 VAL A O 1
ATOM 808 N N . LEU A 1 102 ? 2.807 -9.578 -13.273 1 93.12 102 LEU A N 1
ATOM 809 C CA . LEU A 1 102 ? 2.924 -9.82 -14.703 1 93.12 102 LEU A CA 1
ATOM 810 C C . LEU A 1 102 ? 3.246 -8.531 -15.453 1 93.12 102 LEU A C 1
ATOM 812 O O . LEU A 1 102 ? 2.795 -7.453 -15.055 1 93.12 102 LEU A O 1
ATOM 816 N N . LYS A 1 103 ? 3.939 -8.688 -16.547 1 92.38 103 LYS A N 1
ATOM 817 C CA . LYS A 1 103 ? 4.223 -7.559 -17.438 1 92.38 103 LYS A CA 1
ATOM 818 C C . LYS A 1 103 ? 3.021 -7.23 -18.312 1 92.38 103 LYS A C 1
ATOM 820 O O . LYS A 1 103 ? 1.994 -7.91 -18.25 1 92.38 103 LYS A O 1
ATOM 825 N N . TYR A 1 104 ? 3.242 -6.188 -19.047 1 91.62 104 TYR A N 1
ATOM 826 C CA . TYR A 1 104 ? 2.178 -5.727 -19.938 1 91.62 104 TYR A CA 1
ATOM 827 C C . TYR A 1 104 ? 1.74 -6.84 -20.891 1 91.62 104 TYR A C 1
ATOM 829 O O . TYR A 1 104 ? 0.582 -6.883 -21.312 1 91.62 104 TYR A O 1
ATOM 837 N N . ASN A 1 105 ? 2.652 -7.77 -21.234 1 91.5 105 ASN A N 1
ATOM 838 C CA . ASN A 1 105 ? 2.357 -8.867 -22.156 1 91.5 105 ASN A CA 1
ATOM 839 C C . ASN A 1 105 ? 1.924 -10.125 -21.406 1 91.5 105 ASN A C 1
ATOM 841 O O . ASN A 1 105 ? 1.907 -11.219 -21.969 1 91.5 105 ASN A O 1
ATOM 845 N N . ARG A 1 106 ? 1.68 -9.961 -20.156 1 92.75 106 ARG A N 1
ATOM 846 C CA . ARG A 1 106 ? 1.141 -10.977 -19.25 1 92.75 106 ARG A CA 1
ATOM 847 C C . ARG A 1 106 ? 2.168 -12.078 -19 1 92.75 106 ARG A C 1
ATOM 849 O O . ARG A 1 106 ? 1.808 -13.203 -18.641 1 92.75 106 ARG A O 1
ATOM 856 N N . LYS A 1 107 ? 3.451 -11.773 -19.203 1 89.62 107 LYS A N 1
ATOM 857 C CA . LYS A 1 107 ? 4.531 -12.648 -18.766 1 89.62 107 LYS A CA 1
ATOM 858 C C . LYS A 1 107 ? 4.984 -12.273 -17.344 1 89.62 107 LYS A C 1
ATOM 860 O O . LYS A 1 107 ? 4.93 -11.109 -16.969 1 89.62 107 LYS A O 1
ATOM 865 N N . PRO A 1 108 ? 5.387 -13.219 -16.594 1 89.5 108 PRO A N 1
ATOM 866 C CA . PRO A 1 108 ? 5.844 -12.922 -15.234 1 89.5 108 PRO A CA 1
ATOM 867 C C . PRO A 1 108 ? 6.984 -11.906 -15.203 1 89.5 108 PRO A C 1
ATOM 869 O O . PRO A 1 108 ? 7.867 -11.938 -16.062 1 89.5 108 PRO A O 1
ATOM 872 N N . ALA A 1 109 ? 6.898 -10.852 -14.289 1 83.62 109 ALA A N 1
ATOM 873 C CA . ALA A 1 109 ? 7.879 -9.781 -14.164 1 83.62 109 ALA A CA 1
ATOM 874 C C . ALA A 1 109 ? 8.922 -10.109 -13.102 1 83.62 109 ALA A C 1
ATOM 876 O O . ALA A 1 109 ? 9.859 -9.344 -12.883 1 83.62 109 ALA A O 1
ATOM 877 N N . GLY A 1 110 ? 9.461 -11.039 -12.805 1 70.19 110 GLY A N 1
ATOM 878 C CA . GLY A 1 110 ? 10.523 -11.281 -11.844 1 70.19 110 GLY A CA 1
ATOM 879 C C . GLY A 1 110 ? 10.664 -12.742 -11.469 1 70.19 110 GLY A C 1
ATOM 880 O O . GLY A 1 110 ? 9.93 -13.594 -11.969 1 70.19 110 GLY A O 1
ATOM 881 N N . VAL A 1 111 ? 11.844 -12.906 -10.672 1 55.94 111 VAL A N 1
ATOM 882 C CA . VAL A 1 111 ? 12.43 -14.211 -10.375 1 55.94 111 VAL A CA 1
ATOM 883 C C . VAL A 1 111 ? 11.672 -14.859 -9.219 1 55.94 111 VAL A C 1
ATOM 885 O O . VAL A 1 111 ? 11.789 -16.062 -8.992 1 55.94 111 VAL A O 1
ATOM 888 N N . PHE A 1 112 ? 11.156 -13.93 -8.445 1 54.66 112 PHE A N 1
ATOM 889 C CA . PHE A 1 112 ? 10.633 -14.555 -7.234 1 54.66 112 PHE A CA 1
ATOM 890 C C . PHE A 1 112 ? 9.148 -14.867 -7.391 1 54.66 112 PHE A C 1
ATOM 892 O O . PHE A 1 112 ? 8.352 -14 -7.746 1 54.66 112 PHE A O 1
ATOM 899 N N . GLN A 1 113 ? 8.945 -15.969 -7.926 1 50.88 113 GLN A N 1
ATOM 900 C CA . GLN A 1 113 ? 7.578 -16.484 -7.918 1 50.88 113 GLN A CA 1
ATOM 901 C C . GLN A 1 113 ? 7.242 -17.141 -6.582 1 50.88 113 GLN A C 1
ATOM 903 O O . GLN A 1 113 ? 8.062 -17.875 -6.023 1 50.88 113 GLN A O 1
ATOM 908 N N . PHE A 1 114 ? 6.59 -16.5 -5.746 1 50.16 114 PHE A N 1
ATOM 909 C CA . PHE A 1 114 ? 6.203 -17.203 -4.535 1 50.16 114 PHE A CA 1
ATOM 910 C C . PHE A 1 114 ? 5.953 -18.672 -4.832 1 50.16 114 PHE A C 1
ATOM 912 O O . PHE A 1 114 ? 5.199 -19.016 -5.75 1 50.16 114 PHE A O 1
ATOM 919 N N . GLY A 1 115 ? 7.035 -19.422 -4.746 1 38.09 115 GLY A N 1
ATOM 920 C CA . GLY A 1 115 ? 7.09 -20.859 -4.969 1 38.09 115 GLY A CA 1
ATOM 921 C C . GLY A 1 115 ? 5.773 -21.562 -4.688 1 38.09 115 GLY A C 1
ATOM 922 O O . GLY A 1 115 ? 5.211 -22.219 -5.566 1 38.09 115 GLY A O 1
ATOM 923 N N . PRO A 1 116 ? 5.461 -21.719 -3.354 1 41.38 116 PRO A N 1
ATOM 924 C CA . PRO A 1 116 ? 4.258 -22.531 -3.178 1 41.38 116 PRO A CA 1
ATOM 925 C C . PRO A 1 116 ? 3.037 -21.953 -3.887 1 41.38 116 PRO A C 1
ATOM 927 O O . PRO A 1 116 ? 2.018 -22.625 -4.027 1 41.38 116 PRO A O 1
ATOM 930 N N . PHE A 1 117 ? 3.01 -20.672 -4.031 1 38.22 117 PHE A N 1
ATOM 931 C CA . PHE A 1 117 ? 1.961 -20.172 -4.91 1 38.22 117 PHE A CA 1
ATOM 932 C C . PHE A 1 117 ? 2.418 -20.188 -6.363 1 38.22 117 PHE A C 1
ATOM 934 O O . PHE A 1 117 ? 2.559 -19.141 -6.988 1 38.22 117 PHE A O 1
ATOM 941 N N . LYS A 1 118 ? 3.465 -20.719 -6.75 1 39.25 118 LYS A N 1
ATOM 942 C CA . LYS A 1 118 ? 3.637 -21.062 -8.156 1 39.25 118 LYS A CA 1
ATOM 943 C C . LYS A 1 118 ? 2.295 -21.391 -8.812 1 39.25 118 LYS A C 1
ATOM 945 O O . LYS A 1 118 ? 1.804 -22.516 -8.711 1 39.25 118 LYS A O 1
ATOM 950 N N . THR A 1 119 ? 1.207 -20.734 -8.578 1 35.38 119 THR A N 1
ATOM 951 C CA . THR A 1 119 ? 0.232 -21.094 -9.602 1 35.38 119 THR A CA 1
ATOM 952 C C . THR A 1 119 ? 0.874 -21.078 -10.984 1 35.38 119 THR A C 1
ATOM 954 O O . THR A 1 119 ? 1.561 -20.125 -11.352 1 35.38 119 THR A O 1
ATOM 957 N N . SER A 1 120 ? 1.236 -22.172 -11.57 1 32.88 120 SER A N 1
ATOM 958 C CA . SER A 1 120 ? 1.193 -22.531 -12.984 1 32.88 120 SER A CA 1
ATOM 959 C C . SER A 1 120 ? 0.178 -21.672 -13.734 1 32.88 120 SER A C 1
ATOM 961 O O . SER A 1 120 ? -0.991 -22.047 -13.852 1 32.88 120 SER A O 1
ATOM 963 N N . ILE A 1 121 ? -0.127 -20.578 -13.422 1 36.28 121 ILE A N 1
ATOM 964 C CA . ILE A 1 121 ? -1.062 -19.984 -14.367 1 36.28 121 ILE A CA 1
ATOM 965 C C . ILE A 1 121 ? -0.571 -20.203 -15.797 1 36.28 121 ILE A C 1
ATOM 967 O O . ILE A 1 121 ? -1.359 -20.531 -16.688 1 36.28 121 ILE A O 1
ATOM 971 N N . LEU A 1 122 ? 0.728 -20.031 -15.984 1 35.44 122 LEU A N 1
ATOM 972 C CA . LEU A 1 122 ? 1.133 -20.422 -17.328 1 35.44 122 LEU A CA 1
ATOM 973 C C . LEU A 1 122 ? 1.096 -21.938 -17.484 1 35.44 122 LEU A C 1
ATOM 975 O O . LEU A 1 122 ? 0.85 -22.453 -18.578 1 35.44 122 LEU A O 1
ATOM 979 N N . THR A 1 123 ? 1.393 -22.641 -16.391 1 33.69 123 THR A N 1
ATOM 980 C CA . THR A 1 123 ? 1.401 -24.062 -16.719 1 33.69 123 THR A CA 1
ATOM 981 C C . THR A 1 123 ? -0.023 -24.594 -16.859 1 33.69 123 THR A C 1
ATOM 983 O O . THR A 1 123 ? -0.258 -25.578 -17.547 1 33.69 123 THR A O 1
ATOM 986 N N . THR A 1 124 ? -0.969 -24.062 -16.062 1 35.03 124 THR A N 1
ATOM 987 C CA . THR A 1 124 ? -2.242 -24.719 -16.328 1 35.03 124 THR A CA 1
ATOM 988 C C . THR A 1 124 ? -2.785 -24.312 -17.703 1 35.03 124 THR A C 1
ATOM 990 O O . THR A 1 124 ? -3.656 -24.984 -18.25 1 35.03 124 THR A O 1
ATOM 993 N N . LYS A 1 125 ? -2.406 -23.094 -18.203 1 35.5 125 LYS A N 1
ATOM 994 C CA . LYS A 1 125 ? -2.936 -22.922 -19.547 1 35.5 125 LYS A CA 1
ATOM 995 C C . LYS A 1 125 ? -2.26 -23.875 -20.531 1 35.5 125 LYS A C 1
ATOM 997 O O . LYS A 1 125 ? -2.721 -24.047 -21.656 1 35.5 125 LYS A O 1
ATOM 1002 N N . ARG A 1 126 ? -1.082 -24.391 -20.25 1 32.06 126 ARG A N 1
ATOM 1003 C CA . ARG A 1 126 ? -0.625 -25.312 -21.281 1 32.06 126 ARG A CA 1
ATOM 1004 C C . ARG A 1 126 ? -1.451 -26.594 -21.266 1 32.06 126 ARG A C 1
ATOM 1006 O O . ARG A 1 126 ? -1.409 -27.375 -22.219 1 32.06 126 ARG A O 1
ATOM 1013 N N . MET A 1 127 ? -1.969 -26.859 -20.094 1 34.09 127 MET A N 1
ATOM 1014 C CA . MET A 1 127 ? -2.598 -28.156 -20.266 1 34.09 127 MET A CA 1
ATOM 1015 C C . MET A 1 127 ? -3.836 -28.047 -21.156 1 34.09 127 MET A C 1
ATOM 1017 O O . MET A 1 127 ? -4.305 -29.062 -21.688 1 34.09 127 MET A O 1
ATOM 1021 N N . GLN A 1 128 ? -4.488 -26.906 -21.094 1 35.16 128 GLN A N 1
ATOM 1022 C CA . GLN A 1 128 ? -5.719 -27.094 -21.859 1 35.16 128 GLN A CA 1
ATOM 1023 C C . GLN A 1 128 ? -5.434 -27.109 -23.359 1 35.16 128 GLN A C 1
ATOM 1025 O O . GLN A 1 128 ? -6.332 -27.344 -24.156 1 35.16 128 GLN A O 1
ATOM 1030 N N . GLU A 1 129 ? -4.23 -26.578 -23.719 1 35.56 129 GLU A N 1
ATOM 1031 C CA . GLU A 1 129 ? -4.113 -26.703 -25.172 1 35.56 129 GLU A CA 1
ATOM 1032 C C . GLU A 1 129 ? -3.699 -28.125 -25.562 1 35.56 129 GLU A C 1
ATOM 1034 O O . GLU A 1 129 ? -2.52 -28.375 -25.812 1 35.56 129 GLU A O 1
ATOM 1039 N N . THR A 1 130 ? -3.932 -29.047 -24.625 1 33.88 130 THR A N 1
ATOM 1040 C CA . THR A 1 130 ? -3.736 -30.344 -25.266 1 33.88 130 THR A CA 1
ATOM 1041 C C . THR A 1 130 ? -4.656 -30.484 -26.469 1 33.88 130 THR A C 1
ATOM 1043 O O . THR A 1 130 ? -5.875 -30.344 -26.359 1 33.88 130 THR A O 1
ATOM 1046 N N . PRO A 1 131 ? -4.16 -30.312 -27.656 1 36.94 131 PRO A N 1
ATOM 1047 C CA . PRO A 1 131 ? -4.945 -30.516 -28.875 1 36.94 131 PRO A CA 1
ATOM 1048 C C . PRO A 1 131 ? -5.793 -31.781 -28.828 1 36.94 131 PRO A C 1
ATOM 1050 O O . PRO A 1 131 ? -5.398 -32.781 -28.203 1 36.94 131 PRO A O 1
ATOM 1053 N N . PRO A 1 132 ? -7.062 -31.703 -28.734 1 38.72 132 PRO A N 1
ATOM 1054 C CA . PRO A 1 132 ? -7.875 -32.906 -28.812 1 38.72 132 PRO A CA 1
ATOM 1055 C C . PRO A 1 132 ? -7.297 -33.938 -29.781 1 38.72 132 PRO A C 1
ATOM 1057 O O . PRO A 1 132 ? -6.609 -33.594 -30.734 1 38.72 132 PRO A O 1
ATOM 1060 N N . PRO A 1 133 ? -6.902 -35.094 -29.312 1 36.41 133 PRO A N 1
ATOM 1061 C CA . PRO A 1 133 ? -6.418 -36.156 -30.219 1 36.41 133 PRO A CA 1
ATOM 1062 C C . PRO A 1 133 ? -7.172 -36.188 -31.547 1 36.41 133 PRO A C 1
ATOM 1064 O O . PRO A 1 133 ? -8.375 -35.906 -31.578 1 36.41 133 PRO A O 1
ATOM 1067 N N . THR A 1 134 ? -6.625 -35.594 -32.594 1 35.38 134 THR A N 1
ATOM 1068 C CA . THR A 1 134 ? -7.137 -35.75 -33.969 1 35.38 134 THR A CA 1
ATOM 1069 C C . THR A 1 134 ? -7.602 -37.188 -34.188 1 35.38 134 THR A C 1
ATOM 1071 O O . THR A 1 134 ? -6.816 -38.125 -34.062 1 35.38 134 THR A O 1
ATOM 1074 N N . SER A 1 135 ? -8.867 -37.5 -33.906 1 33.66 135 SER A N 1
ATOM 1075 C CA . SER A 1 135 ? -9.516 -38.75 -34.281 1 33.66 135 SER A CA 1
ATOM 1076 C C . SER A 1 135 ? -9.125 -39.156 -35.688 1 33.66 135 SER A C 1
ATOM 1078 O O . SER A 1 135 ? -9.211 -38.344 -36.625 1 33.66 1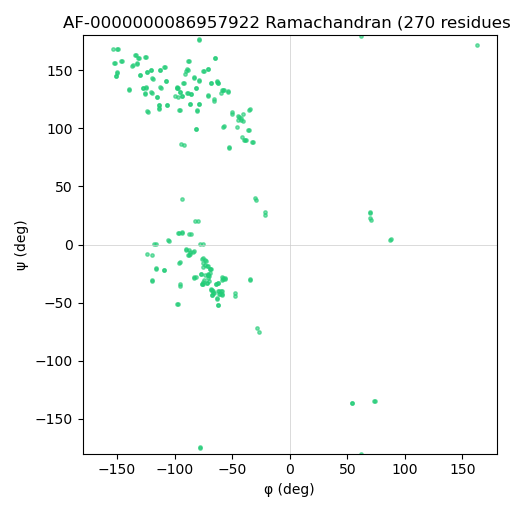35 SER A O 1
ATOM 1080 N N . LEU A 1 136 ? -8.047 -40 -35.938 1 32.53 136 LEU A N 1
ATOM 1081 C CA . LEU A 1 136 ? -7.789 -40.719 -37.188 1 32.53 136 LEU A CA 1
ATOM 1082 C C . LEU A 1 136 ? -9.078 -41.281 -37.75 1 32.53 136 LEU A C 1
ATOM 1084 O O . LEU A 1 136 ? -9.82 -42 -37.062 1 32.53 136 LEU A O 1
ATOM 1088 N N . ARG A 1 137 ? -9.555 -40.656 -38.812 1 24.44 137 ARG A N 1
ATOM 1089 C CA . ARG A 1 137 ? -10.445 -41.375 -39.719 1 24.44 137 ARG A CA 1
ATOM 1090 C C . ARG A 1 137 ? -9.719 -42.531 -40.375 1 24.44 137 ARG A C 1
ATOM 1092 O O . ARG A 1 137 ? -8.523 -42.438 -40.656 1 24.44 137 ARG A O 1
ATOM 1099 N N . MET B 1 1 ? -0.962 -28.594 15.539 1 30.2 1 MET B N 1
ATOM 1100 C CA . MET B 1 1 ? -1.462 -27.219 15.703 1 30.2 1 MET B CA 1
ATOM 1101 C C . MET B 1 1 ? -1.38 -26.453 14.391 1 30.2 1 MET B C 1
ATOM 1103 O O . MET B 1 1 ? -0.298 -26.297 13.82 1 30.2 1 MET B O 1
ATOM 1107 N N . ALA B 1 2 ? -2.387 -26.484 13.531 1 37.81 2 ALA B N 1
ATOM 1108 C CA . ALA B 1 2 ? -2.426 -25.969 12.164 1 37.81 2 ALA B CA 1
ATOM 1109 C C . ALA B 1 2 ? -1.983 -24.516 12.117 1 37.81 2 ALA B C 1
ATOM 1111 O O . ALA B 1 2 ? -2.611 -23.641 12.727 1 37.81 2 ALA B O 1
ATOM 1112 N N . THR B 1 3 ? -0.746 -24.25 12.062 1 46.97 3 THR B N 1
ATOM 1113 C CA . THR B 1 3 ? -0.328 -22.859 11.914 1 46.97 3 THR B CA 1
ATOM 1114 C C . THR B 1 3 ? -1.198 -22.141 10.891 1 46.97 3 THR B C 1
ATOM 1116 O O . THR B 1 3 ? -1.292 -22.578 9.734 1 46.97 3 THR B O 1
ATOM 1119 N N . SER B 1 4 ? -2.047 -21.281 11.352 1 54.06 4 SER B N 1
ATOM 1120 C CA . SER B 1 4 ? -3.002 -20.609 10.477 1 54.06 4 SER B CA 1
ATOM 1121 C C . SER B 1 4 ? -2.299 -19.938 9.305 1 54.06 4 SER B C 1
ATOM 1123 O O . SER B 1 4 ? -1.116 -19.594 9.391 1 54.06 4 SER B O 1
ATOM 1125 N N . ALA B 1 5 ? -2.797 -20.172 8.172 1 55.94 5 ALA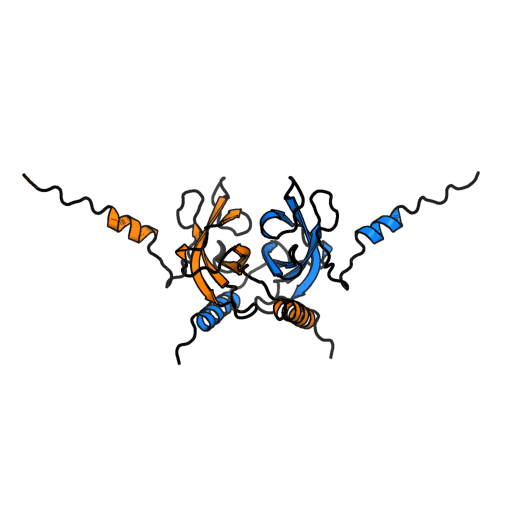 B N 1
ATOM 1126 C CA . ALA B 1 5 ? -2.293 -19.531 6.961 1 55.94 5 ALA B CA 1
ATOM 1127 C C . ALA B 1 5 ? -1.83 -18.094 7.254 1 55.94 5 ALA B C 1
ATOM 1129 O O . ALA B 1 5 ? -0.838 -17.641 6.688 1 55.94 5 ALA B O 1
ATOM 1130 N N . SER B 1 6 ? -2.475 -17.453 8.258 1 60.94 6 SER B N 1
ATOM 1131 C CA . SER B 1 6 ? -2.086 -16.109 8.648 1 60.94 6 SER B CA 1
ATOM 1132 C C . SER B 1 6 ? -0.706 -16.094 9.297 1 60.94 6 SER B C 1
ATOM 1134 O O . SER B 1 6 ? 0.092 -15.188 9.062 1 60.94 6 SER B O 1
ATOM 1136 N N . SER B 1 7 ? -0.537 -17.141 10.07 1 59.38 7 SER B N 1
ATOM 1137 C CA . SER B 1 7 ? 0.758 -17.203 10.742 1 59.38 7 SER B CA 1
ATOM 1138 C C . SER B 1 7 ? 1.889 -17.422 9.742 1 59.38 7 SER B C 1
ATOM 1140 O O . SER B 1 7 ? 2.971 -16.844 9.891 1 59.38 7 SER B O 1
ATOM 1142 N N . HIS B 1 8 ? 1.607 -18.219 8.82 1 58.47 8 HIS B N 1
ATOM 1143 C CA . HIS B 1 8 ? 2.625 -18.484 7.805 1 58.47 8 HIS B CA 1
ATOM 1144 C C . HIS B 1 8 ? 2.908 -17.234 6.977 1 58.47 8 HIS B C 1
ATOM 1146 O O . HIS B 1 8 ? 4.062 -16.938 6.652 1 58.47 8 HIS B O 1
ATOM 1152 N N . LEU B 1 9 ? 1.88 -16.594 6.676 1 59.12 9 LEU B N 1
ATOM 1153 C CA . LEU B 1 9 ? 2.074 -15.359 5.914 1 59.12 9 LEU B CA 1
ATOM 1154 C C . LEU B 1 9 ? 2.912 -14.359 6.699 1 59.12 9 LEU B C 1
ATOM 1156 O O . LEU B 1 9 ? 3.807 -13.719 6.141 1 59.12 9 LEU B O 1
ATOM 1160 N N . SER B 1 10 ? 2.504 -14.367 7.922 1 59.62 10 SER B N 1
ATOM 1161 C CA . SER B 1 10 ? 3.273 -13.469 8.773 1 59.62 10 SER B CA 1
ATOM 1162 C C . SER B 1 10 ? 4.754 -13.828 8.773 1 59.62 10 SER B C 1
ATOM 1164 O O . SER B 1 10 ? 5.613 -12.953 8.695 1 59.62 10 SER B O 1
ATOM 1166 N N . LYS B 1 11 ? 4.926 -15.125 8.859 1 57.72 11 LYS B N 1
ATOM 1167 C CA . LYS B 1 11 ? 6.316 -15.562 8.883 1 57.72 11 LYS B CA 1
ATOM 1168 C C . LYS B 1 11 ? 7.004 -15.305 7.547 1 57.72 11 LYS B C 1
ATOM 1170 O O . LYS B 1 11 ? 8.156 -14.867 7.512 1 57.72 11 LYS B O 1
ATOM 1175 N N . THR B 1 12 ? 6.293 -15.609 6.578 1 55.66 12 THR B N 1
ATOM 1176 C CA . THR B 1 12 ? 6.863 -15.43 5.246 1 55.66 12 THR B CA 1
ATOM 1177 C C . THR B 1 12 ? 7.164 -13.961 4.977 1 55.66 12 THR B C 1
ATOM 1179 O O . THR B 1 12 ? 8.242 -13.625 4.48 1 55.66 12 THR B O 1
ATOM 1182 N N . ILE B 1 13 ? 6.176 -13.188 5.309 1 56.44 13 ILE B N 1
ATOM 1183 C CA . ILE B 1 13 ? 6.375 -11.75 5.121 1 56.44 13 ILE B CA 1
ATOM 1184 C C . ILE B 1 13 ? 7.535 -11.273 5.992 1 56.44 13 ILE B C 1
ATOM 1186 O O . ILE B 1 13 ? 8.367 -10.484 5.543 1 56.44 13 ILE B O 1
ATOM 1190 N N . LYS B 1 14 ? 7.508 -11.844 7.156 1 56.81 14 LYS B N 1
ATOM 1191 C CA . LYS B 1 14 ? 8.57 -11.477 8.086 1 56.81 14 LYS B CA 1
ATOM 1192 C C . LYS B 1 14 ? 9.945 -11.859 7.539 1 56.81 14 LYS B C 1
ATOM 1194 O O . LYS B 1 14 ? 10.891 -11.078 7.621 1 56.81 14 LYS B O 1
ATOM 1199 N N . GLN B 1 15 ? 10.031 -13.023 7.18 1 55.62 15 GLN B N 1
ATOM 1200 C CA . GLN B 1 15 ? 11.32 -13.492 6.68 1 55.62 15 GLN B CA 1
ATOM 1201 C C . GLN B 1 15 ? 11.773 -12.688 5.465 1 55.62 15 GLN B C 1
ATOM 1203 O O . GLN B 1 15 ? 12.969 -12.438 5.285 1 55.62 15 GLN B O 1
ATOM 1208 N N . MET B 1 16 ? 10.844 -12.422 4.695 1 53.84 16 MET B N 1
ATOM 1209 C CA . MET B 1 16 ? 11.18 -11.703 3.469 1 53.84 16 MET B CA 1
ATOM 1210 C C . MET B 1 16 ? 11.727 -10.32 3.781 1 53.84 16 MET B C 1
ATOM 1212 O O . MET B 1 16 ? 12.602 -9.812 3.074 1 53.84 16 MET B O 1
ATOM 1216 N N . TYR B 1 17 ? 11.211 -9.719 4.859 1 52.53 17 TYR B N 1
ATOM 1217 C CA . TYR B 1 17 ? 11.602 -8.352 5.188 1 52.53 17 TYR B CA 1
ATOM 1218 C C . TYR B 1 17 ? 12.992 -8.32 5.816 1 52.53 17 TYR B C 1
ATOM 1220 O O . TYR B 1 17 ? 13.734 -7.355 5.629 1 52.53 17 TYR B O 1
ATOM 1228 N N . MET B 1 18 ? 13.344 -9.398 6.609 1 53.09 18 MET B N 1
ATOM 1229 C CA . MET B 1 18 ? 14.453 -9.227 7.547 1 53.09 18 MET B CA 1
ATOM 1230 C C . MET B 1 18 ? 15.789 -9.203 6.809 1 53.09 18 MET B C 1
ATOM 1232 O O . MET B 1 18 ? 16.797 -8.773 7.363 1 53.09 18 MET B O 1
ATOM 1236 N N . LYS B 1 19 ? 15.977 -9.758 5.715 1 53.78 19 LYS B N 1
ATOM 1237 C CA . LYS B 1 19 ? 17.406 -10.016 5.613 1 53.78 19 LYS B CA 1
ATOM 1238 C C . LYS B 1 19 ? 18.016 -9.305 4.41 1 53.78 19 LYS B C 1
ATOM 1240 O O . LYS B 1 19 ? 19.234 -9.273 4.246 1 53.78 19 LYS B O 1
ATOM 1245 N N . LEU B 1 20 ? 17.266 -8.703 3.506 1 56.12 20 LEU B N 1
ATOM 1246 C CA . LEU B 1 20 ? 18.094 -8.406 2.342 1 56.12 20 LEU B CA 1
ATOM 1247 C C . LEU B 1 20 ? 18.594 -6.965 2.377 1 56.12 20 LEU B C 1
ATOM 1249 O O . LEU B 1 20 ? 17.859 -6.066 2.811 1 56.12 20 LEU B O 1
ATOM 1253 N N . PRO B 1 21 ? 19.984 -6.805 2.246 1 60.56 21 PRO B N 1
ATOM 1254 C CA . PRO B 1 21 ? 20.547 -5.453 2.168 1 60.56 21 PRO B CA 1
ATOM 1255 C C . PRO B 1 21 ? 19.844 -4.582 1.125 1 60.56 21 PRO B C 1
ATOM 1257 O O . PRO B 1 21 ? 19.594 -5.035 0.005 1 60.56 21 PRO B O 1
ATOM 1260 N N . GLN B 1 22 ? 19.125 -3.562 1.413 1 69.62 22 GLN B N 1
ATOM 1261 C CA . GLN B 1 22 ? 18.453 -2.645 0.503 1 69.62 22 GLN B CA 1
ATOM 1262 C C . GLN B 1 22 ? 19.438 -1.681 -0.142 1 69.62 22 GLN B C 1
ATOM 1264 O O . GLN B 1 22 ? 19.109 -0.993 -1.108 1 69.62 22 GLN B O 1
ATOM 1269 N N . GLY B 1 23 ? 20.719 -1.786 0.172 1 73.44 23 GLY B N 1
ATOM 1270 C CA . GLY B 1 23 ? 21.625 -0.756 -0.321 1 73.44 23 GLY B CA 1
ATOM 1271 C C . GLY B 1 23 ? 21.188 0.647 0.057 1 73.44 23 GLY B C 1
ATOM 1272 O O . GLY B 1 23 ? 20.75 0.887 1.189 1 73.44 23 GLY B O 1
ATOM 1273 N N . ASP B 1 24 ? 21.297 1.551 -0.995 1 81 24 ASP B N 1
ATOM 1274 C CA . ASP B 1 24 ? 21 2.955 -0.734 1 81 24 ASP B CA 1
ATOM 1275 C C . ASP B 1 24 ? 19.531 3.26 -0.979 1 81 24 ASP B C 1
ATOM 1277 O O . ASP B 1 24 ? 19.078 4.387 -0.77 1 81 24 ASP B O 1
ATOM 1281 N N . LYS B 1 25 ? 18.828 2.291 -1.439 1 87.75 25 LYS B N 1
ATOM 1282 C CA . LYS B 1 25 ? 17.422 2.559 -1.728 1 87.75 25 LYS B CA 1
ATOM 1283 C C . LYS B 1 25 ? 16.562 2.447 -0.466 1 87.75 25 LYS B C 1
ATOM 1285 O O . LYS B 1 25 ? 16.906 1.69 0.449 1 87.75 25 LYS B O 1
ATOM 1290 N N . VAL B 1 26 ? 15.578 3.299 -0.38 1 91.75 26 VAL B N 1
ATOM 1291 C CA . VAL B 1 26 ? 14.688 3.389 0.773 1 91.75 26 VAL B CA 1
ATOM 1292 C C . VAL B 1 26 ? 13.25 3.119 0.338 1 91.75 26 VAL B C 1
ATOM 1294 O O . VAL B 1 26 ? 12.789 3.6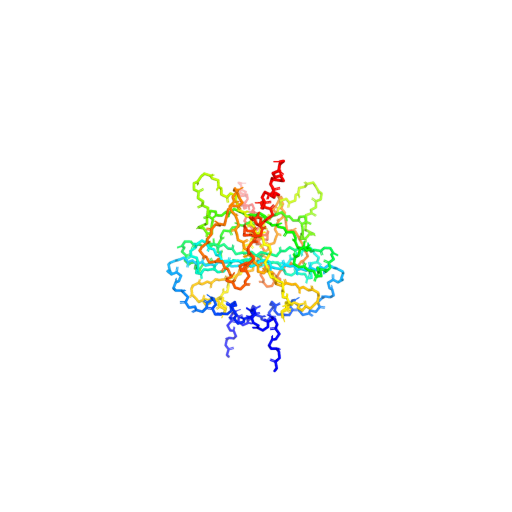39 -0.684 1 91.75 26 VAL B O 1
ATOM 1297 N N . GLN B 1 27 ? 12.578 2.279 1.01 1 92.19 27 GLN B N 1
ATOM 1298 C CA . GLN B 1 27 ? 11.148 2.123 0.786 1 92.19 27 GLN B CA 1
ATOM 1299 C C . GLN B 1 27 ? 10.336 2.99 1.749 1 92.19 27 GLN B C 1
ATOM 1301 O O . GLN B 1 27 ? 10.625 3.021 2.949 1 92.19 27 GLN B O 1
ATOM 1306 N N . ALA B 1 28 ? 9.461 3.758 1.192 1 95.5 28 ALA B N 1
ATOM 1307 C CA . ALA B 1 28 ? 8.531 4.57 1.976 1 95.5 28 ALA B CA 1
ATOM 1308 C C . ALA B 1 28 ? 7.098 4.09 1.793 1 95.5 28 ALA B C 1
ATOM 1310 O O . ALA B 1 28 ? 6.57 4.098 0.677 1 95.5 28 ALA B O 1
ATOM 1311 N N . MET B 1 29 ? 6.488 3.709 2.836 1 93.94 29 MET B N 1
ATOM 1312 C CA . MET B 1 29 ? 5.074 3.35 2.801 1 93.94 29 MET B CA 1
ATOM 1313 C C . MET B 1 29 ? 4.203 4.527 3.221 1 93.94 29 MET B C 1
ATOM 1315 O O . MET B 1 29 ? 4.266 4.977 4.367 1 93.94 29 MET B O 1
ATOM 1319 N N . TYR B 1 30 ? 3.443 4.93 2.25 1 95.44 30 TYR B N 1
ATOM 1320 C CA . TYR B 1 30 ? 2.502 6.012 2.514 1 95.44 30 TYR B CA 1
ATOM 1321 C C . TYR B 1 30 ? 1.197 5.473 3.088 1 95.44 30 TYR B C 1
ATOM 1323 O O . TYR B 1 30 ? 0.597 4.555 2.525 1 95.44 30 TYR B O 1
ATOM 1331 N N . ILE B 1 31 ? 0.789 6.043 4.164 1 91.69 31 ILE B N 1
ATOM 1332 C CA . ILE B 1 31 ? -0.397 5.598 4.883 1 91.69 31 ILE B CA 1
ATOM 1333 C C . ILE B 1 31 ? -1.366 6.766 5.055 1 91.69 31 ILE B C 1
ATOM 1335 O O . ILE B 1 31 ? -0.951 7.883 5.367 1 91.69 31 ILE B O 1
ATOM 1339 N N . TRP B 1 32 ? -2.641 6.484 4.801 1 90.12 32 TRP B N 1
ATOM 1340 C CA . TRP B 1 32 ? -3.643 7.523 5.008 1 90.12 32 TRP B CA 1
ATOM 1341 C C . TRP B 1 32 ? -4.988 6.914 5.387 1 90.12 32 TRP B C 1
ATOM 1343 O O . TRP B 1 32 ? -5.172 5.699 5.293 1 90.12 32 TRP B O 1
ATOM 1353 N N . ILE B 1 33 ? -5.848 7.805 5.82 1 86.5 33 ILE B N 1
ATOM 1354 C CA . ILE B 1 33 ? -7.211 7.41 6.156 1 86.5 33 ILE B CA 1
ATOM 1355 C C . ILE B 1 33 ? -8.141 7.711 4.984 1 86.5 33 ILE B C 1
ATOM 1357 O O . ILE B 1 33 ? -8.07 8.789 4.387 1 86.5 33 ILE B O 1
ATOM 1361 N N . ASP B 1 34 ? -8.961 6.816 4.672 1 88.25 34 ASP B N 1
ATOM 1362 C CA . ASP B 1 34 ? -9.82 7.035 3.506 1 88.25 34 ASP B CA 1
ATOM 1363 C C . ASP B 1 34 ? -10.977 7.973 3.842 1 88.25 34 ASP B C 1
ATOM 1365 O O . ASP B 1 34 ? -11.055 8.492 4.957 1 88.25 34 ASP B O 1
ATOM 1369 N N . GLY B 1 35 ? -11.891 8.156 2.875 1 85.25 35 GLY B N 1
ATOM 1370 C CA . GLY B 1 35 ? -12.938 9.164 2.994 1 85.25 35 GLY B CA 1
ATOM 1371 C C . GLY B 1 35 ? -13.961 8.828 4.059 1 85.25 35 GLY B C 1
ATOM 1372 O O . GLY B 1 35 ? -14.68 9.711 4.535 1 85.25 35 GLY B O 1
ATOM 1373 N N . THR B 1 36 ? -14.07 7.609 4.418 1 81.38 36 THR B N 1
ATOM 1374 C CA . THR B 1 36 ? -15.031 7.227 5.445 1 81.38 36 THR B CA 1
ATOM 1375 C C . THR B 1 36 ? -14.516 7.59 6.832 1 81.38 36 THR B C 1
ATOM 1377 O O . THR B 1 36 ? -15.297 7.707 7.781 1 81.38 36 THR B O 1
ATOM 1380 N N . GLY B 1 37 ? -13.172 7.66 6.93 1 80.5 37 GLY B N 1
ATOM 1381 C CA . GLY B 1 37 ? -12.555 7.941 8.211 1 80.5 37 GLY B CA 1
ATOM 1382 C C . GLY B 1 37 ? -12.305 6.691 9.039 1 80.5 37 GLY B C 1
ATOM 1383 O O . GLY B 1 37 ? -11.828 6.777 10.18 1 80.5 37 GLY B O 1
ATOM 1384 N N . GLU B 1 38 ? -12.578 5.59 8.469 1 76.25 38 GLU B N 1
ATOM 1385 C CA . GLU B 1 38 ? -12.562 4.375 9.281 1 76.25 38 GLU B CA 1
ATOM 1386 C C . GLU B 1 38 ? -11.484 3.408 8.812 1 76.25 38 GLU B C 1
ATOM 1388 O O . GLU B 1 38 ? -11.07 2.518 9.555 1 76.25 38 GLU B O 1
ATOM 1393 N N . PHE B 1 39 ? -11.062 3.58 7.59 1 82.06 39 PHE B N 1
ATOM 1394 C CA . PHE B 1 39 ? -10.164 2.566 7.047 1 82.06 39 PHE B CA 1
ATOM 1395 C C . PHE B 1 39 ? -8.812 3.178 6.684 1 82.06 39 PHE B C 1
ATOM 1397 O O . PHE B 1 39 ? -8.75 4.301 6.176 1 82.06 39 PHE B O 1
ATOM 1404 N N . LEU B 1 40 ? -7.777 2.436 6.922 1 84.56 40 LEU B N 1
ATOM 1405 C CA . LEU B 1 40 ? -6.426 2.822 6.527 1 84.56 40 LEU B CA 1
ATOM 1406 C C . LEU B 1 40 ? -6.086 2.275 5.145 1 84.56 40 LEU B C 1
ATOM 1408 O O . LEU B 1 40 ? -6.449 1.144 4.816 1 84.56 40 LEU B O 1
ATOM 1412 N N . ARG B 1 41 ? -5.457 3.123 4.441 1 89.62 41 ARG B N 1
ATOM 1413 C CA . ARG B 1 41 ? -4.91 2.775 3.135 1 89.62 41 ARG B CA 1
ATOM 1414 C C . ARG B 1 41 ? -3.396 2.975 3.105 1 89.62 41 ARG B C 1
ATOM 1416 O O . ARG B 1 41 ? -2.857 3.785 3.861 1 89.62 41 ARG B O 1
ATOM 1423 N N . CYS B 1 42 ? -2.746 2.145 2.275 1 91.69 42 CYS B N 1
ATOM 1424 C CA . CYS B 1 42 ? -1.313 2.371 2.123 1 91.69 42 CYS B CA 1
ATOM 1425 C C . CYS B 1 42 ? -0.858 2.043 0.705 1 91.69 42 CYS B C 1
ATOM 1427 O O . CYS B 1 42 ? -1.568 1.361 -0.038 1 91.69 42 CYS B O 1
ATOM 1429 N N . LYS B 1 43 ? 0.242 2.586 0.298 1 93.81 43 LYS B N 1
ATOM 1430 C CA . LYS B 1 43 ? 1.011 2.229 -0.891 1 93.81 43 LYS B CA 1
ATOM 1431 C C . LYS B 1 43 ? 2.494 2.525 -0.696 1 93.81 43 LYS B C 1
ATOM 1433 O O . LYS B 1 43 ? 2.857 3.449 0.038 1 93.81 43 LYS B O 1
ATOM 1438 N N . THR B 1 44 ? 3.352 1.701 -1.257 1 94.62 44 THR B N 1
ATOM 1439 C CA . THR B 1 44 ? 4.793 1.809 -1.068 1 94.62 44 THR B CA 1
ATOM 1440 C C . THR B 1 44 ? 5.465 2.338 -2.33 1 94.62 44 THR B C 1
ATOM 1442 O O . THR B 1 44 ? 5.117 1.936 -3.443 1 94.62 44 THR B O 1
ATOM 1445 N N . ARG B 1 45 ? 6.504 3.236 -2.188 1 92.88 45 ARG B N 1
ATOM 1446 C CA . ARG B 1 45 ? 7.379 3.662 -3.275 1 92.88 45 ARG B CA 1
ATOM 1447 C C . ARG B 1 45 ? 8.844 3.58 -2.859 1 92.88 45 ARG B C 1
ATOM 1449 O O . ARG B 1 45 ? 9.156 3.547 -1.668 1 92.88 45 ARG B O 1
ATOM 1456 N N . THR B 1 46 ? 9.688 3.549 -3.812 1 91.56 46 THR B N 1
ATOM 1457 C CA . THR B 1 46 ? 11.133 3.529 -3.578 1 91.56 46 THR B CA 1
ATOM 1458 C C . THR B 1 46 ? 11.719 4.934 -3.689 1 91.56 46 THR B C 1
ATOM 1460 O O . THR B 1 46 ? 11.359 5.691 -4.594 1 91.56 46 THR B O 1
ATOM 1463 N N . LEU B 1 47 ? 12.508 5.258 -2.797 1 93.62 47 LEU B N 1
ATOM 1464 C CA . LEU B 1 47 ? 13.273 6.496 -2.838 1 93.62 47 LEU B CA 1
ATOM 1465 C C . LEU B 1 47 ? 14.75 6.211 -3.105 1 93.62 47 LEU B C 1
ATOM 1467 O O . LEU B 1 47 ? 15.281 5.191 -2.664 1 93.62 47 LEU B O 1
ATOM 1471 N N . GLU B 1 48 ? 15.391 7.152 -3.678 1 91.81 48 GLU B N 1
ATOM 1472 C CA . GLU B 1 48 ? 16.797 6.973 -4.031 1 91.81 48 GLU B CA 1
ATOM 1473 C C . GLU B 1 48 ? 17.703 7.262 -2.842 1 91.81 48 GLU B C 1
ATOM 1475 O O . GLU B 1 48 ? 18.844 6.797 -2.799 1 91.81 48 GLU B O 1
ATOM 1480 N N . GLN B 1 49 ? 17.312 8.078 -1.985 1 94.44 49 GLN B N 1
ATOM 1481 C CA . GLN B 1 49 ? 18.062 8.422 -0.783 1 94.44 49 GLN B CA 1
ATOM 1482 C C . GLN B 1 49 ? 17.141 8.477 0.438 1 94.44 49 GLN B C 1
ATOM 1484 O O . GLN B 1 49 ? 15.945 8.727 0.312 1 94.44 49 GLN B O 1
ATOM 1489 N N . GLU B 1 50 ? 17.703 8.258 1.562 1 95.12 50 GLU B N 1
ATOM 1490 C CA . GLU B 1 50 ? 16.938 8.32 2.807 1 95.12 50 GLU B CA 1
ATOM 1491 C C . GLU B 1 50 ? 16.453 9.742 3.084 1 95.12 50 GLU B C 1
ATOM 1493 O O . GLU B 1 50 ? 17.25 10.68 3.117 1 95.12 50 GLU B O 1
ATOM 1498 N N . PRO B 1 51 ? 15.227 9.883 3.256 1 97.12 51 PRO B N 1
ATOM 1499 C CA . PRO B 1 51 ? 14.742 11.219 3.596 1 97.12 51 PRO B CA 1
ATOM 1500 C C . PRO B 1 51 ? 15.172 11.672 4.988 1 97.12 51 PRO B C 1
ATOM 1502 O O . PRO B 1 51 ? 15.125 10.883 5.938 1 97.12 51 PRO B O 1
ATOM 1505 N N . LYS B 1 52 ? 15.539 12.859 5.148 1 96.44 52 LYS B N 1
ATOM 1506 C CA . LYS B 1 52 ? 15.953 13.422 6.434 1 96.44 52 LYS B CA 1
ATOM 1507 C C . LYS B 1 52 ? 14.789 14.117 7.125 1 96.44 52 LYS B C 1
ATOM 1509 O O . LYS B 1 52 ? 14.695 14.109 8.352 1 96.44 52 LYS B O 1
ATOM 1514 N N . ASN B 1 53 ? 13.961 14.734 6.25 1 96.19 53 ASN B N 1
ATOM 1515 C CA . ASN B 1 53 ? 12.766 15.43 6.73 1 96.19 53 ASN B CA 1
ATOM 1516 C C . ASN B 1 53 ? 11.539 15.078 5.895 1 96.19 53 ASN B C 1
ATOM 1518 O O . ASN B 1 53 ? 11.664 14.57 4.777 1 96.19 53 ASN B O 1
ATOM 1522 N N . VAL B 1 54 ? 10.398 15.383 6.473 1 96.06 54 VAL B N 1
ATOM 1523 C CA . VAL B 1 54 ? 9.125 15.086 5.824 1 96.06 54 VAL B CA 1
ATOM 1524 C C . VAL B 1 54 ? 9.062 15.773 4.465 1 96.06 54 VAL B C 1
ATOM 1526 O O . VAL B 1 54 ? 8.523 15.227 3.506 1 96.06 54 VAL B O 1
ATOM 1529 N N . GLU B 1 55 ? 9.734 16.906 4.34 1 96.31 55 GLU B N 1
ATOM 1530 C CA . GLU B 1 55 ? 9.68 17.688 3.115 1 96.31 55 GLU B CA 1
ATOM 1531 C C . GLU B 1 55 ? 10.445 17 1.986 1 96.31 55 GLU B C 1
ATOM 1533 O O . GLU B 1 55 ? 10.289 17.359 0.817 1 96.31 55 GLU B O 1
ATOM 1538 N N . ASP B 1 56 ? 11.289 16.109 2.338 1 97.69 56 ASP B N 1
ATOM 1539 C CA . ASP B 1 56 ? 12.062 15.383 1.339 1 97.69 56 ASP B CA 1
ATOM 1540 C C . ASP B 1 56 ? 11.211 14.328 0.633 1 97.69 56 ASP B C 1
ATOM 1542 O O . ASP B 1 56 ? 11.609 13.789 -0.399 1 97.69 56 ASP B O 1
ATOM 1546 N N . LEU B 1 57 ? 10.023 14.047 1.157 1 97.75 57 LEU B N 1
ATOM 1547 C CA . LEU B 1 57 ? 9.141 13.023 0.6 1 97.75 57 LEU B CA 1
ATOM 1548 C C . LEU B 1 57 ? 8.227 13.625 -0.468 1 97.75 57 LEU B C 1
ATOM 1550 O O . LEU B 1 57 ? 7.57 14.641 -0.231 1 97.75 57 LEU B O 1
ATOM 1554 N N . PRO B 1 58 ? 8.164 13 -1.589 1 97.5 58 PRO B N 1
ATOM 1555 C CA . PRO B 1 58 ? 7.285 13.547 -2.631 1 97.5 58 PRO B CA 1
ATOM 1556 C C . PRO B 1 58 ? 5.809 13.297 -2.348 1 97.5 58 PRO B C 1
ATOM 1558 O O . PRO B 1 58 ? 5.457 12.297 -1.719 1 97.5 58 PRO B O 1
ATOM 1561 N N . GLU B 1 59 ? 5.016 14.234 -2.832 1 97.25 59 GLU B N 1
ATOM 1562 C CA . GLU B 1 59 ? 3.586 13.953 -2.896 1 97.25 59 GLU B CA 1
ATOM 1563 C C . GLU B 1 59 ? 3.289 12.82 -3.873 1 97.25 59 GLU B C 1
ATOM 1565 O O . GLU B 1 59 ? 4.125 12.484 -4.715 1 97.25 59 GLU B O 1
ATOM 1570 N N . TRP B 1 60 ? 2.082 12.234 -3.678 1 96.31 60 TRP B N 1
ATOM 1571 C CA . TRP B 1 60 ? 1.698 11.117 -4.535 1 96.31 60 TRP B CA 1
ATOM 1572 C C . TRP B 1 60 ? 0.225 11.203 -4.918 1 96.31 60 TRP B C 1
ATOM 1574 O O . TRP B 1 60 ? -0.636 11.398 -4.055 1 96.31 60 TRP B O 1
ATOM 1584 N N . ASN B 1 61 ? -0.061 11.016 -6.156 1 93.94 61 ASN B N 1
ATOM 1585 C CA . ASN B 1 61 ? -1.443 11.039 -6.625 1 93.94 61 ASN B CA 1
ATOM 1586 C C . ASN B 1 61 ? -2.086 9.656 -6.547 1 93.94 61 ASN B C 1
ATOM 1588 O O . ASN B 1 61 ? -1.392 8.641 -6.613 1 93.94 61 ASN B O 1
ATOM 1592 N N . PHE B 1 62 ? -3.426 9.594 -6.359 1 90.81 62 PHE B N 1
ATOM 1593 C CA . PHE B 1 62 ? -4.207 8.359 -6.422 1 90.81 62 PHE B CA 1
ATOM 1594 C C . PHE B 1 62 ? -5.645 8.656 -6.832 1 90.81 62 PHE B C 1
ATOM 1596 O O . PHE B 1 62 ? -6.086 9.805 -6.793 1 90.81 62 PHE B O 1
ATOM 1603 N N . ASP B 1 63 ? -6.207 7.672 -7.34 1 88.62 63 ASP B N 1
ATOM 1604 C CA . ASP B 1 63 ? -7.625 7.789 -7.664 1 88.62 63 ASP B CA 1
ATOM 1605 C C . ASP B 1 63 ? -8.492 7.633 -6.418 1 88.62 63 ASP B C 1
ATOM 1607 O O . ASP B 1 63 ? -8.523 6.559 -5.812 1 88.62 63 ASP B O 1
ATOM 1611 N N . GLY B 1 64 ? -9.273 8.539 -6.043 1 90.31 64 GLY B N 1
ATOM 1612 C CA . GLY B 1 64 ? -10.047 8.586 -4.812 1 90.31 64 GLY B CA 1
ATOM 1613 C C . GLY B 1 64 ? -11.359 7.836 -4.902 1 90.31 64 GLY B C 1
ATOM 1614 O O . GLY B 1 64 ? -12.078 7.699 -3.906 1 90.31 64 GLY B O 1
ATOM 1615 N N . SER B 1 65 ? -11.734 7.355 -6.02 1 86.69 65 SER B N 1
ATOM 1616 C CA . SER B 1 65 ? -13.031 6.695 -6.164 1 86.69 65 SER B CA 1
ATOM 1617 C C . SER B 1 65 ? -13.125 5.461 -5.277 1 86.69 65 SER B C 1
ATOM 1619 O O . SER B 1 65 ? -14.18 5.18 -4.707 1 86.69 65 SER B O 1
ATOM 1621 N N . SER B 1 66 ? -12.008 4.801 -5.09 1 84.12 66 SER B N 1
ATOM 1622 C CA . SER B 1 66 ? -12.031 3.562 -4.316 1 84.12 66 SER B CA 1
ATOM 1623 C C . SER B 1 66 ? -11.867 3.838 -2.824 1 84.12 66 SER B C 1
ATOM 1625 O O . SER B 1 66 ? -12.031 2.936 -2 1 84.12 66 SER B O 1
ATOM 1627 N N . THR B 1 67 ? -11.633 5.098 -2.453 1 88.31 67 THR B N 1
ATOM 1628 C CA . THR B 1 67 ? -11.344 5.395 -1.055 1 88.31 67 THR B CA 1
ATOM 1629 C C . THR B 1 67 ? -12.414 6.309 -0.466 1 88.31 67 THR B C 1
ATOM 1631 O O . THR B 1 67 ? -12.297 6.754 0.678 1 88.31 67 THR B O 1
ATOM 1634 N N . PHE B 1 68 ? -13.477 6.695 -1.335 1 85.88 68 PHE B N 1
ATOM 1635 C CA . PHE B 1 68 ? -14.633 7.453 -0.881 1 85.88 68 PHE B CA 1
ATOM 1636 C C . PHE B 1 68 ? -14.25 8.883 -0.536 1 85.88 68 PHE B C 1
ATOM 1638 O O . PHE B 1 68 ? -14.812 9.484 0.384 1 85.88 68 PHE B O 1
ATOM 1645 N N . GLN B 1 69 ? -13.211 9.32 -1.202 1 86.19 69 GLN B N 1
ATOM 1646 C CA . GLN B 1 69 ? -12.773 10.672 -0.872 1 86.19 69 GLN B CA 1
ATOM 1647 C C . GLN B 1 69 ? -13.078 11.641 -2.008 1 86.19 69 GLN B C 1
ATOM 1649 O O . GLN B 1 69 ? -13.102 12.859 -1.806 1 86.19 69 GLN B O 1
ATOM 1654 N N . SER B 1 70 ? -13.219 11.047 -3.135 1 83.06 70 SER B N 1
ATOM 1655 C CA . SER B 1 70 ? -13.414 11.914 -4.293 1 83.06 70 SER B CA 1
ATOM 1656 C C . SER B 1 70 ? -14.852 12.414 -4.375 1 83.06 70 SER B C 1
ATOM 1658 O O . SER B 1 70 ? -15.766 11.781 -3.855 1 83.06 70 SER B O 1
ATOM 1660 N N . GLU B 1 71 ? -14.844 13.688 -4.777 1 77.75 71 GLU B N 1
ATOM 1661 C CA . GLU B 1 71 ? -16.141 14.32 -4.988 1 77.75 71 GLU B CA 1
ATOM 1662 C C . GLU B 1 71 ? -16.375 14.625 -6.465 1 77.75 71 GLU B C 1
ATOM 1664 O O . GLU B 1 71 ? -15.492 15.172 -7.137 1 77.75 71 GLU B O 1
ATOM 1669 N N . GLY B 1 72 ? -17.578 14.305 -6.918 1 75.69 72 GLY B N 1
ATOM 1670 C CA . GLY B 1 72 ? -17.969 14.719 -8.258 1 75.69 72 GLY B CA 1
ATOM 1671 C C . GLY B 1 72 ? -17.281 13.922 -9.352 1 75.69 72 GLY B C 1
ATOM 1672 O O . GLY B 1 72 ? -17.125 12.703 -9.227 1 75.69 72 GLY B O 1
ATOM 1673 N N . SER B 1 73 ? -16.75 14.773 -10.453 1 79.5 73 SER B N 1
ATOM 1674 C CA . SER B 1 73 ? -16.25 14.148 -11.68 1 79.5 73 SER B CA 1
ATOM 1675 C C . SER B 1 73 ? -14.742 13.961 -11.641 1 79.5 73 SER B C 1
ATOM 1677 O O . SER B 1 73 ? -14.18 13.219 -12.453 1 79.5 73 SER B O 1
ATOM 1679 N N . ASN B 1 74 ? -14.148 14.664 -10.695 1 85.69 74 ASN B N 1
ATOM 1680 C CA . ASN B 1 74 ? -12.695 14.508 -10.664 1 85.69 74 ASN B CA 1
ATOM 1681 C C . ASN B 1 74 ? -12.25 13.664 -9.469 1 85.69 74 ASN B C 1
ATOM 1683 O O . ASN B 1 74 ? -12.453 14.055 -8.32 1 85.69 74 ASN B O 1
ATOM 1687 N N . SER B 1 75 ? -11.594 12.539 -9.75 1 89.62 75 SER B N 1
ATOM 1688 C CA . SER B 1 75 ? -11.273 11.562 -8.711 1 89.62 75 SER B CA 1
ATOM 1689 C C . SER B 1 75 ? -9.797 11.617 -8.344 1 89.62 75 SER B C 1
ATOM 1691 O O . SER B 1 75 ? -9.336 10.875 -7.469 1 89.62 75 SER B O 1
ATOM 1693 N N . ASP B 1 76 ? -9.148 12.609 -9.023 1 91.81 76 ASP B N 1
ATOM 1694 C CA . ASP B 1 76 ? -7.73 12.703 -8.695 1 91.81 76 ASP B CA 1
ATOM 1695 C C . ASP B 1 76 ? -7.535 13.258 -7.281 1 91.81 76 ASP B C 1
ATOM 1697 O O . ASP B 1 76 ? -8.094 14.297 -6.934 1 91.81 76 ASP B O 1
ATOM 1701 N N . MET B 1 77 ? -6.734 12.555 -6.418 1 94.12 77 MET B N 1
ATOM 1702 C CA . MET B 1 77 ? -6.383 12.953 -5.059 1 94.12 77 MET B CA 1
ATOM 1703 C C . MET B 1 77 ? -4.867 12.992 -4.879 1 94.12 77 MET B C 1
ATOM 1705 O O . MET B 1 77 ? -4.129 12.391 -5.66 1 94.12 77 MET B O 1
ATOM 1709 N N . PHE B 1 78 ? -4.434 13.711 -3.828 1 95 78 PHE B N 1
ATOM 1710 C CA . PHE B 1 78 ? -3.008 13.828 -3.543 1 95 78 PHE B CA 1
ATOM 1711 C C . PHE B 1 78 ? -2.707 13.398 -2.111 1 95 78 PHE B C 1
ATOM 1713 O O . PHE B 1 78 ? -3.363 13.852 -1.171 1 95 78 PHE B O 1
ATOM 1720 N N . LEU B 1 79 ? -1.725 12.516 -1.993 1 95.38 79 LEU B N 1
ATOM 1721 C CA . LEU B 1 79 ? -1.139 12.227 -0.689 1 95.38 79 LEU B CA 1
ATOM 1722 C C . LEU B 1 79 ? -0.021 13.211 -0.365 1 95.38 79 LEU B C 1
ATOM 1724 O O . LEU B 1 79 ? 0.965 13.305 -1.101 1 95.38 79 LEU B O 1
ATOM 1728 N N . VAL B 1 80 ? -0.21 13.898 0.724 1 95.62 80 VAL B N 1
ATOM 1729 C CA . VAL B 1 80 ? 0.793 14.852 1.187 1 95.62 80 VAL B CA 1
ATOM 1730 C C . VAL B 1 80 ? 1.407 14.367 2.496 1 95.62 80 VAL B C 1
ATOM 1732 O O . VAL B 1 80 ? 0.722 14.281 3.518 1 95.62 80 VAL B O 1
ATOM 1735 N N . PRO B 1 81 ? 2.709 14.094 2.475 1 95.56 81 PRO B N 1
ATOM 1736 C CA . PRO B 1 81 ? 3.352 13.633 3.707 1 95.56 81 PRO B CA 1
ATOM 1737 C C . PRO B 1 81 ? 3.207 14.625 4.855 1 95.56 81 PRO B C 1
ATOM 1739 O O . PRO B 1 81 ? 3.459 15.82 4.68 1 95.56 81 PRO B O 1
ATOM 1742 N N . SER B 1 82 ? 2.834 14.125 6.039 1 92.38 82 SER B N 1
ATOM 1743 C CA . SER B 1 82 ? 2.645 14.969 7.215 1 92.38 82 SER B CA 1
ATOM 1744 C C . SER B 1 82 ? 3.582 14.555 8.344 1 92.38 82 SER B C 1
ATOM 1746 O O . SER B 1 82 ? 3.984 15.391 9.156 1 92.38 82 SER B O 1
ATOM 1748 N N . ALA B 1 83 ? 3.92 13.297 8.445 1 90.69 83 ALA B N 1
ATOM 1749 C CA . ALA B 1 83 ? 4.828 12.766 9.461 1 90.69 83 ALA B CA 1
ATOM 1750 C C . ALA B 1 83 ? 5.586 11.547 8.93 1 90.69 83 ALA B C 1
ATOM 1752 O O . ALA B 1 83 ? 5.082 10.82 8.07 1 90.69 83 ALA B O 1
ATOM 1753 N N . MET B 1 84 ? 6.758 11.391 9.391 1 93.19 84 MET B N 1
ATOM 1754 C CA . MET B 1 84 ? 7.625 10.289 8.977 1 93.19 84 MET B CA 1
ATOM 1755 C C . MET B 1 84 ? 8.156 9.531 10.195 1 93.19 84 MET B C 1
ATOM 1757 O O . MET B 1 84 ? 8.609 10.141 11.156 1 93.19 84 MET B O 1
ATOM 1761 N N . PHE B 1 85 ? 8.133 8.164 10.172 1 90.81 85 PHE B N 1
ATOM 1762 C CA . PHE B 1 85 ? 8.586 7.305 11.25 1 90.81 85 PHE B CA 1
ATOM 1763 C C . PHE B 1 85 ? 9.492 6.199 10.719 1 90.81 85 PHE B C 1
ATOM 1765 O O . PHE B 1 85 ? 9.391 5.812 9.555 1 90.81 85 PHE B O 1
ATOM 1772 N N . ARG B 1 86 ? 10.336 5.676 11.609 1 89.38 86 ARG B N 1
ATOM 1773 C CA . ARG B 1 86 ? 11.062 4.453 11.289 1 89.38 86 ARG B CA 1
ATOM 1774 C C . ARG B 1 86 ? 10.109 3.285 11.07 1 89.38 86 ARG B C 1
ATOM 1776 O O . ARG B 1 86 ? 9.117 3.146 11.789 1 89.38 86 ARG B O 1
ATOM 1783 N N . ASP B 1 87 ? 10.391 2.465 10.07 1 86 87 ASP B N 1
ATOM 1784 C CA . ASP B 1 87 ? 9.602 1.259 9.852 1 86 87 ASP B CA 1
ATOM 1785 C C . ASP B 1 87 ? 10.047 0.134 10.781 1 86 87 ASP B C 1
ATOM 1787 O O . ASP B 1 87 ? 11.156 -0.389 10.648 1 86 87 ASP B O 1
ATOM 1791 N N . PRO B 1 88 ? 9.203 -0.287 11.68 1 80.5 88 PRO B N 1
ATOM 1792 C CA . PRO B 1 88 ? 9.641 -1.294 12.648 1 80.5 88 PRO B CA 1
ATOM 1793 C C . PRO B 1 88 ? 9.789 -2.684 12.031 1 80.5 88 PRO B C 1
ATOM 1795 O O . PRO B 1 88 ? 10.398 -3.57 12.641 1 80.5 88 PRO B O 1
ATOM 1798 N N . PHE B 1 89 ? 9.25 -2.836 10.852 1 75.44 89 PHE B N 1
ATOM 1799 C CA . PHE B 1 89 ? 9.281 -4.16 10.234 1 75.44 89 PHE B CA 1
ATOM 1800 C C . PHE B 1 89 ? 10.438 -4.277 9.258 1 75.44 89 PHE B C 1
ATOM 1802 O O . PHE B 1 89 ? 11.188 -5.258 9.297 1 75.44 89 PHE B O 1
ATOM 1809 N N . ARG B 1 90 ? 10.516 -3.334 8.398 1 80 90 ARG B N 1
ATOM 1810 C CA . ARG B 1 90 ? 11.562 -3.371 7.387 1 80 90 ARG B CA 1
ATOM 1811 C C . ARG B 1 90 ? 12.836 -2.703 7.891 1 80 90 ARG B C 1
ATOM 1813 O O . ARG B 1 90 ? 13.891 -2.82 7.266 1 80 90 ARG B O 1
ATOM 1820 N N . LYS B 1 91 ? 12.727 -2.055 9.062 1 84.31 91 LYS B N 1
ATOM 1821 C CA . LYS B 1 91 ? 13.867 -1.425 9.719 1 84.31 91 LYS B CA 1
ATOM 1822 C C . LYS B 1 91 ? 14.461 -0.319 8.859 1 84.31 91 LYS B C 1
ATOM 1824 O O . LYS B 1 91 ? 13.922 0.015 7.805 1 84.31 91 LYS B O 1
ATOM 1829 N N . ASP B 1 92 ? 15.547 0.283 9.477 1 87.75 92 ASP B N 1
ATOM 1830 C CA . ASP B 1 92 ? 16.25 1.321 8.727 1 87.75 92 ASP B CA 1
ATOM 1831 C C . ASP B 1 92 ? 16.875 0.753 7.457 1 87.75 92 ASP B C 1
ATOM 1833 O O . ASP B 1 92 ? 17.359 -0.381 7.453 1 87.75 92 ASP B O 1
ATOM 1837 N N . PRO B 1 93 ? 16.797 1.606 6.285 1 91 93 PRO B N 1
ATOM 1838 C CA . PRO B 1 93 ? 16.453 3.023 6.172 1 91 93 PRO B CA 1
ATOM 1839 C C . PRO B 1 93 ? 14.984 3.238 5.801 1 91 93 PRO B C 1
ATOM 1841 O O . PRO B 1 93 ? 14.586 4.359 5.473 1 91 93 PRO B O 1
ATOM 1844 N N . ASN B 1 94 ? 14.156 2.273 5.812 1 91.44 94 ASN B N 1
ATOM 1845 C CA . ASN B 1 94 ? 12.766 2.344 5.367 1 91.44 94 ASN B CA 1
ATOM 1846 C C . ASN B 1 94 ? 11.906 3.162 6.324 1 91.44 94 ASN B C 1
ATOM 1848 O O . ASN B 1 94 ? 12.219 3.26 7.516 1 91.44 94 ASN B O 1
ATOM 1852 N N . LYS B 1 95 ? 10.781 3.83 5.727 1 93.25 95 LYS B N 1
ATOM 1853 C CA . LYS B 1 95 ? 9.977 4.77 6.496 1 93.25 95 LYS B CA 1
ATOM 1854 C C . LYS B 1 95 ? 8.484 4.449 6.367 1 93.25 95 LYS B C 1
ATOM 1856 O O . LYS B 1 95 ? 8.039 3.969 5.324 1 93.25 95 LYS B O 1
ATOM 1861 N N . LEU B 1 96 ? 7.785 4.684 7.391 1 92.56 96 LEU B N 1
ATOM 1862 C CA . LEU B 1 96 ? 6.336 4.852 7.355 1 92.56 96 LEU B CA 1
ATOM 1863 C C . LEU B 1 96 ? 5.965 6.328 7.266 1 92.56 96 LEU B C 1
ATOM 1865 O O . LEU B 1 96 ? 6.484 7.152 8.023 1 92.56 96 LEU B O 1
ATOM 1869 N N . VAL B 1 97 ? 5.09 6.617 6.34 1 93.94 97 VAL B N 1
ATOM 1870 C CA . VAL B 1 97 ? 4.766 8.016 6.066 1 93.94 97 VAL B CA 1
ATOM 1871 C C . VAL B 1 97 ? 3.266 8.242 6.23 1 93.94 97 VAL B C 1
ATOM 1873 O O . VAL B 1 97 ? 2.465 7.711 5.457 1 93.94 97 VAL B O 1
ATOM 1876 N N . LEU B 1 98 ? 2.941 9.055 7.254 1 91.62 98 LEU B N 1
ATOM 1877 C CA . LEU B 1 98 ? 1.545 9.453 7.387 1 91.62 98 LEU B CA 1
ATOM 1878 C C . LEU B 1 98 ? 1.222 10.617 6.449 1 91.62 98 LEU B C 1
ATOM 1880 O O . LEU B 1 98 ?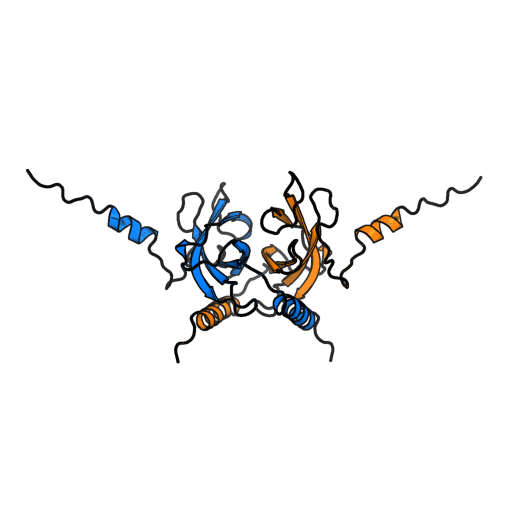 1.991 11.578 6.355 1 91.62 98 LEU B O 1
ATOM 1884 N N . CYS B 1 99 ? 0.128 10.477 5.812 1 93.31 99 CYS B N 1
ATOM 1885 C CA . CYS B 1 99 ? -0.188 11.492 4.812 1 93.31 99 CYS B CA 1
ATOM 1886 C C . CYS B 1 99 ? -1.547 12.125 5.086 1 93.31 99 CYS B C 1
ATOM 1888 O O . CYS B 1 99 ? -2.467 11.445 5.551 1 93.31 99 CYS B O 1
ATOM 1890 N N . GLU B 1 100 ? -1.616 13.391 4.699 1 91.5 100 GLU B N 1
ATOM 1891 C CA . GLU B 1 100 ? -2.898 14.039 4.449 1 91.5 100 GLU B CA 1
ATOM 1892 C C . GLU B 1 100 ? -3.348 13.836 3.004 1 91.5 100 GLU B C 1
ATOM 1894 O O . GLU B 1 100 ? -2.525 13.586 2.123 1 91.5 100 GLU B O 1
ATOM 1899 N N . VAL B 1 101 ? -4.668 13.977 2.859 1 93.19 101 VAL B N 1
ATOM 1900 C CA . VAL B 1 101 ? -5.203 13.82 1.512 1 93.19 101 VAL B CA 1
ATOM 1901 C C . VAL B 1 101 ? -5.797 15.148 1.039 1 93.19 101 VAL B C 1
ATOM 1903 O O . VAL B 1 101 ? -6.625 15.742 1.729 1 93.19 101 VAL B O 1
ATOM 1906 N N . LEU B 1 102 ? -5.336 15.547 -0.113 1 93.12 102 LEU B N 1
ATOM 1907 C CA . LEU B 1 102 ? -5.895 16.734 -0.75 1 93.12 102 LEU B CA 1
ATOM 1908 C C . LEU B 1 102 ? -6.648 16.359 -2.023 1 93.12 102 LEU B C 1
ATOM 1910 O O . LEU B 1 102 ? -6.266 15.422 -2.725 1 93.12 102 LEU B O 1
ATOM 1914 N N . LYS B 1 103 ? -7.641 17.141 -2.328 1 92.44 103 LYS B N 1
ATOM 1915 C CA . LYS B 1 103 ? -8.383 17 -3.576 1 92.44 103 LYS B CA 1
ATOM 1916 C C . LYS B 1 103 ? -7.617 17.609 -4.746 1 92.44 103 LYS B C 1
ATOM 1918 O O . LYS B 1 103 ? -6.535 18.172 -4.562 1 92.44 103 LYS B O 1
ATOM 1923 N N . TYR B 1 104 ? -8.234 17.406 -5.867 1 91.69 104 TYR B N 1
ATOM 1924 C CA . TYR B 1 104 ? -7.625 17.906 -7.094 1 91.69 104 TYR B CA 1
ATOM 1925 C C . TYR B 1 104 ? -7.363 19.406 -7 1 91.69 104 TYR B C 1
ATOM 1927 O O . TYR B 1 104 ? -6.426 19.906 -7.613 1 91.69 104 TYR B O 1
ATOM 1935 N N . ASN B 1 105 ? -8.18 20.141 -6.227 1 91.5 105 ASN B N 1
ATOM 1936 C CA . ASN B 1 105 ? -8.047 21.594 -6.074 1 91.5 105 ASN B CA 1
ATOM 1937 C C . ASN B 1 105 ? -7.191 21.953 -4.863 1 91.5 105 ASN B C 1
ATOM 1939 O O . ASN B 1 105 ? -7.195 23.094 -4.414 1 91.5 105 ASN B O 1
ATOM 1943 N N . ARG B 1 106 ? -6.574 20.969 -4.312 1 92.75 106 ARG B N 1
ATOM 1944 C CA . ARG B 1 106 ? -5.609 21.078 -3.223 1 92.75 106 ARG B CA 1
ATOM 1945 C C . ARG B 1 106 ? -6.305 21.469 -1.92 1 92.75 106 ARG B C 1
ATOM 1947 O O . ARG B 1 106 ? -5.672 22.016 -1.016 1 92.75 106 ARG B O 1
ATOM 1954 N N . LYS B 1 107 ? -7.605 21.234 -1.83 1 89.69 107 LYS B N 1
ATOM 1955 C CA . LYS B 1 107 ? -8.32 21.328 -0.559 1 89.69 107 LYS B CA 1
ATOM 1956 C C . LYS B 1 107 ? -8.32 19.969 0.164 1 89.69 107 LYS B C 1
ATOM 1958 O O . LYS B 1 107 ? -8.32 18.922 -0.475 1 89.69 107 LYS B O 1
ATOM 1963 N N . PRO B 1 108 ? -8.328 20.031 1.435 1 89.69 108 PRO B N 1
ATOM 1964 C CA . PRO B 1 108 ? -8.344 18.766 2.184 1 89.69 108 PRO B CA 1
ATOM 1965 C C . PRO B 1 108 ? -9.555 17.906 1.862 1 89.69 108 PRO B C 1
ATOM 1967 O O . PRO B 1 108 ? -10.664 18.422 1.679 1 89.69 108 PRO B O 1
ATOM 1970 N N . ALA B 1 109 ? -9.461 16.609 1.551 1 83.44 109 ALA B N 1
ATOM 1971 C CA . ALA B 1 109 ? -10.523 15.68 1.155 1 83.44 109 ALA B CA 1
ATOM 1972 C C . ALA B 1 109 ? -11.18 15.047 2.375 1 83.44 109 ALA B C 1
ATOM 1974 O O . ALA B 1 109 ? -12.32 14.586 2.301 1 83.44 109 ALA B O 1
ATOM 1975 N N . GLY B 1 110 ? -10.891 15.078 3.543 1 70 110 GLY B N 1
ATOM 1976 C CA . GLY B 1 110 ? -11.531 14.391 4.652 1 70 110 GLY B CA 1
ATOM 1977 C C . GLY B 1 110 ? -11.344 15.102 5.98 1 70 110 GLY B C 1
ATOM 1978 O O . GLY B 1 110 ? -10.711 16.156 6.043 1 70 110 GLY B O 1
ATOM 1979 N N . VAL B 1 111 ? -12.258 14.484 6.922 1 55.62 111 VAL B N 1
ATOM 1980 C CA . VAL B 1 111 ? -12.508 15.039 8.25 1 55.62 111 VAL B CA 1
ATOM 1981 C C . VAL B 1 111 ? -11.312 14.766 9.156 1 55.62 111 VAL B C 1
ATOM 1983 O O . VAL B 1 111 ? -11.172 15.398 10.211 1 55.62 111 VAL B O 1
ATOM 1986 N N . PHE B 1 112 ? -10.734 13.641 8.789 1 54.62 112 PHE B N 1
ATOM 1987 C CA . PHE B 1 112 ? -9.734 13.266 9.789 1 54.62 112 PHE B CA 1
ATOM 1988 C C . PHE B 1 112 ? -8.367 13.82 9.422 1 54.62 112 PHE B C 1
ATOM 1990 O O . PHE B 1 112 ? -7.883 13.602 8.312 1 54.62 112 PHE B O 1
ATOM 1997 N N . GLN B 1 113 ? -8.203 14.969 9.82 1 51.09 113 GLN B N 1
ATOM 1998 C CA . GLN B 1 113 ? -6.855 15.523 9.727 1 51.09 113 GLN B CA 1
ATOM 1999 C C . GLN B 1 113 ? -5.98 15.062 10.883 1 51.09 113 GLN B C 1
ATOM 2001 O O . GLN B 1 113 ? -6.426 15.039 12.031 1 51.09 113 GLN B O 1
ATOM 2006 N N . PHE B 1 114 ? -5.195 14.109 10.68 1 50.38 114 PHE B N 1
ATOM 2007 C CA . PHE B 1 114 ? -4.309 13.773 11.789 1 50.38 114 PHE B CA 1
ATOM 2008 C C . PHE B 1 114 ? -3.945 15.023 12.594 1 50.38 114 PHE B C 1
ATOM 2010 O O . PHE B 1 114 ? -3.516 16.031 12.023 1 50.38 114 PHE B O 1
ATOM 2017 N N . GLY B 1 115 ? -4.809 15.281 13.562 1 38.41 115 GLY B N 1
ATOM 2018 C CA . GLY B 1 115 ? -4.715 16.406 14.484 1 38.41 115 GLY B CA 1
ATOM 2019 C C . GLY B 1 115 ? -3.289 16.859 14.727 1 38.41 115 GLY B C 1
ATOM 2020 O O . GLY B 1 115 ? -2.961 18.031 14.492 1 38.41 115 GLY B O 1
ATOM 2021 N N . PRO B 1 116 ? -2.52 16.016 15.484 1 41.38 116 PRO B N 1
ATOM 2022 C CA . PRO B 1 116 ? -1.226 16.625 15.781 1 41.38 116 PRO B CA 1
ATOM 2023 C C . PRO B 1 116 ? -0.437 16.984 14.523 1 41.38 116 PRO B C 1
ATOM 2025 O O . PRO B 1 116 ? 0.548 17.719 14.594 1 41.38 116 PRO B O 1
ATOM 2028 N N . PHE B 1 117 ? -0.67 16.266 13.484 1 38.28 117 PHE B N 1
ATOM 2029 C CA . PHE B 1 117 ? -0.071 16.766 12.25 1 38.28 117 PHE B CA 1
ATOM 2030 C C . PHE B 1 117 ? -0.995 17.75 11.562 1 38.28 117 PHE B C 1
ATOM 2032 O O . PHE B 1 117 ? -1.439 17.531 10.438 1 38.28 117 PHE B O 1
ATOM 2039 N N . LYS B 1 118 ? -2.043 18.203 12.07 1 39.41 118 LYS B N 1
ATOM 2040 C CA . LYS B 1 118 ? -2.625 19.438 11.562 1 39.41 118 LYS B CA 1
ATOM 2041 C C . LYS B 1 118 ? -1.549 20.359 10.992 1 39.41 118 LYS B C 1
ATOM 2043 O O . LYS B 1 118 ? -0.926 21.125 11.727 1 39.41 118 LYS B O 1
ATOM 2048 N N . THR B 1 119 ? -0.531 19.953 10.328 1 35.44 119 THR B N 1
ATOM 2049 C CA . THR B 1 119 ? 0.074 21.109 9.68 1 35.44 119 THR B CA 1
ATOM 2050 C C . THR B 1 119 ? -0.996 21.984 9.039 1 35.44 119 THR B C 1
ATOM 2052 O O . THR B 1 119 ? -1.902 21.484 8.367 1 35.44 119 THR B O 1
ATOM 2055 N N . SER B 1 120 ? -1.323 23.141 9.562 1 33 120 SER B N 1
ATOM 2056 C CA . SER B 1 120 ? -1.687 24.406 8.961 1 33 120 SER B CA 1
ATOM 2057 C C . SER B 1 120 ? -1.182 24.5 7.523 1 33 120 SER B C 1
ATOM 2059 O O . SER B 1 120 ? -0.08 25 7.277 1 33 120 SER B O 1
ATOM 2061 N N . ILE B 1 121 ? -0.979 23.578 6.84 1 36.06 121 ILE B N 1
ATOM 2062 C CA . ILE B 1 121 ? -0.555 23.953 5.496 1 36.06 121 ILE B CA 1
ATOM 2063 C C . ILE B 1 121 ? -1.486 25.031 4.949 1 36.06 121 ILE B C 1
ATOM 2065 O O . ILE B 1 121 ? -1.03 26.016 4.348 1 36.06 121 ILE B O 1
ATOM 2069 N N . LEU B 1 122 ? -2.773 24.812 5.148 1 35.72 122 LEU B N 1
ATOM 2070 C CA . LEU B 1 122 ? -3.576 25.969 4.758 1 35.72 122 LEU B CA 1
ATOM 2071 C C . LEU B 1 122 ? -3.398 27.109 5.75 1 35.72 122 LEU B C 1
ATOM 2073 O O . LEU B 1 122 ? -3.461 28.281 5.367 1 35.72 122 LEU B O 1
ATOM 2077 N N . THR B 1 123 ? -3.203 26.75 7.012 1 33.66 123 THR B N 1
ATOM 2078 C CA . THR B 1 123 ? -3.133 27.938 7.852 1 33.66 123 THR B CA 1
ATOM 2079 C C . THR B 1 123 ? -1.786 28.641 7.688 1 33.66 123 THR B C 1
ATOM 2081 O O . THR B 1 123 ? -1.666 29.828 7.961 1 33.66 123 THR B O 1
ATOM 2084 N N . THR B 1 124 ? -0.713 27.875 7.438 1 35.31 124 THR B N 1
ATOM 2085 C CA . THR B 1 124 ? 0.464 28.719 7.312 1 35.31 124 THR B CA 1
ATOM 2086 C C . THR B 1 124 ? 0.409 29.531 6.023 1 35.31 124 THR B C 1
ATOM 2088 O O . THR B 1 124 ? 1.122 30.531 5.879 1 35.31 124 THR B O 1
ATOM 2091 N N . LYS B 1 125 ? -0.325 29.047 4.996 1 36.28 125 LYS B N 1
ATOM 2092 C CA . LYS B 1 125 ? -0.358 30 3.896 1 36.28 125 LYS B CA 1
ATOM 2093 C C . LYS B 1 125 ? -1.178 31.234 4.266 1 36.28 125 LYS B C 1
ATOM 2095 O O . LYS B 1 125 ? -1.124 32.25 3.572 1 36.28 125 LYS B O 1
ATOM 2100 N N . ARG B 1 126 ? -2.092 31.156 5.184 1 32.38 126 ARG B N 1
ATOM 2101 C CA . ARG B 1 126 ? -2.75 32.438 5.422 1 32.38 126 ARG B CA 1
ATOM 2102 C C . ARG B 1 126 ? -1.805 33.438 6.105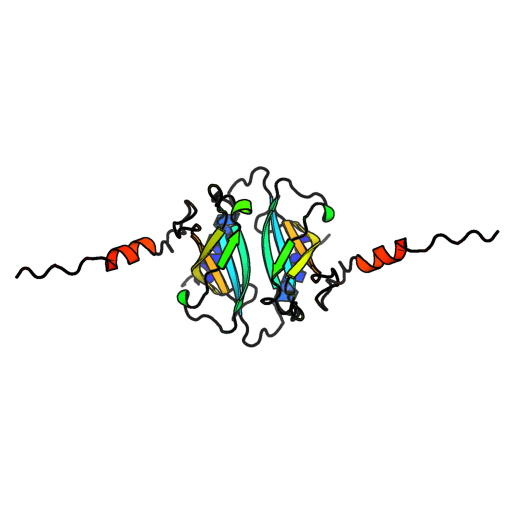 1 32.38 126 ARG B C 1
ATOM 2104 O O . ARG B 1 126 ? -2.072 34.625 6.145 1 32.38 126 ARG B O 1
ATOM 2111 N N . MET B 1 127 ? -0.877 32.812 6.828 1 34.25 127 MET B N 1
ATOM 2112 C CA . MET B 1 127 ? -0.176 33.938 7.484 1 34.25 127 MET B CA 1
ATOM 2113 C C . MET B 1 127 ? 0.649 34.719 6.48 1 34.25 127 MET B C 1
ATOM 2115 O O . MET B 1 127 ? 1.046 35.844 6.758 1 34.25 127 MET B O 1
ATOM 2119 N N . GLN B 1 128 ? 1.106 34.062 5.441 1 35.66 128 GLN B N 1
ATOM 2120 C CA . GLN B 1 128 ? 1.993 34.969 4.715 1 35.66 128 GLN B CA 1
ATOM 2121 C C . GLN B 1 128 ? 1.199 36 3.955 1 35.66 128 GLN B C 1
ATOM 2123 O O . GLN B 1 128 ? 1.779 36.906 3.354 1 35.66 128 GLN B O 1
ATOM 2128 N N . GLU B 1 129 ? -0.12 35.75 3.787 1 36.28 129 GLU B N 1
ATOM 2129 C CA . GLU B 1 129 ? -0.721 36.875 3.082 1 36.28 129 GLU B CA 1
ATOM 2130 C C . GLU B 1 129 ? -1.046 38 4.043 1 36.28 129 GLU B C 1
ATOM 2132 O O . GLU B 1 129 ? -2.195 38.156 4.461 1 36.28 129 GLU B O 1
ATOM 2137 N N . THR B 1 130 ? -0.389 37.969 5.203 1 34.28 130 THR B N 1
ATOM 2138 C CA . THR B 1 130 ? -0.626 39.25 5.859 1 34.28 130 THR B CA 1
ATOM 2139 C C . THR B 1 130 ? -0.165 40.406 4.973 1 34.28 130 THR B C 1
ATOM 2141 O O . THR B 1 130 ? 0.991 40.469 4.547 1 34.28 130 THR B O 1
ATOM 2144 N N . PRO B 1 131 ? -1.056 41.094 4.285 1 37.19 131 PRO B N 1
ATOM 2145 C CA . PRO B 1 131 ? -0.718 42.25 3.484 1 37.19 131 PRO B CA 1
ATOM 2146 C C . PRO B 1 131 ? 0.242 43.219 4.203 1 37.19 131 PRO B C 1
ATOM 2148 O O . PRO B 1 131 ? 0.207 43.312 5.43 1 37.19 131 PRO B O 1
ATOM 2151 N N . PRO B 1 132 ? 1.437 43.344 3.797 1 39 132 PRO B N 1
ATOM 2152 C CA . PRO B 1 132 ? 2.32 44.344 4.406 1 39 132 PRO B CA 1
ATOM 2153 C C . PRO B 1 132 ? 1.584 45.625 4.793 1 39 132 PRO B C 1
ATOM 2155 O O . PRO B 1 132 ? 0.573 45.969 4.176 1 39 132 PRO B O 1
ATOM 2158 N N . PRO B 1 133 ? 1.509 45.938 6.047 1 36.75 133 PRO B N 1
ATOM 2159 C CA . PRO B 1 133 ? 0.867 47.188 6.473 1 36.75 133 PRO B CA 1
ATOM 2160 C C . PRO B 1 133 ? 1.11 48.344 5.5 1 36.75 133 PRO B C 1
ATOM 2162 O O . PRO B 1 133 ? 2.189 48.438 4.91 1 36.75 133 PRO B O 1
ATOM 2165 N N . THR B 1 134 ? 0.17 48.625 4.633 1 35.5 134 THR B N 1
ATOM 2166 C CA . THR B 1 134 ? 0.195 49.812 3.799 1 35.5 134 THR B CA 1
ATOM 2167 C C . THR B 1 134 ? 0.703 51.031 4.59 1 35.5 134 THR B C 1
ATOM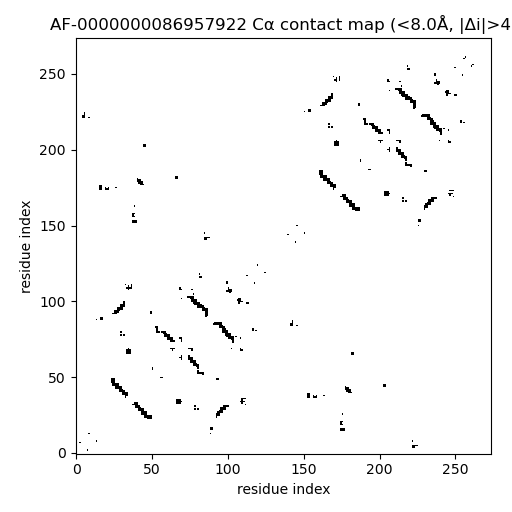 2169 O O . THR B 1 134 ? 0.137 51.375 5.629 1 35.5 134 THR B O 1
ATOM 2172 N N . SER B 1 135 ? 2.029 51.281 4.598 1 33.75 135 SER B N 1
ATOM 2173 C CA . SER B 1 135 ? 2.652 52.5 5.113 1 33.75 135 SER B CA 1
ATOM 2174 C C . SER B 1 135 ? 1.83 53.719 4.762 1 33.75 135 SER B C 1
ATOM 2176 O O . SER B 1 135 ? 1.471 53.938 3.598 1 33.75 135 SER B O 1
ATOM 2178 N N . LEU B 1 136 ? 0.829 54.156 5.629 1 32.59 136 LEU B N 1
ATOM 2179 C CA . LEU B 1 136 ? 0.213 55.469 5.562 1 32.59 136 LEU B CA 1
ATOM 2180 C C . LEU B 1 136 ? 1.258 56.562 5.277 1 32.59 136 LEU B C 1
ATOM 2182 O O . LEU B 1 136 ? 2.295 56.594 5.945 1 32.59 136 LEU B O 1
ATOM 2186 N N . ARG B 1 137 ? 1.146 57.156 4.059 1 24.86 137 ARG B N 1
ATOM 2187 C CA . ARG B 1 137 ? 1.765 58.469 3.85 1 24.86 137 ARG B CA 1
ATOM 2188 C C . ARG B 1 137 ? 1.122 59.5 4.738 1 24.86 137 ARG B C 1
ATOM 2190 O O . ARG B 1 137 ? -0.075 59.438 5.027 1 24.86 137 ARG B O 1
#

Sequence (274 aa):
MATSASSHLSKTIKQMYMKLPQGDKVQAMYIWIDGTGEFLRCKTRTLEQEPKNVEDLPEWNFDGSSTFQSEGSNSDMFLVPSAMFRDPFRKDPNKLVLCEVLKYNRKPAGVFQFGPFKTSILTTKRMQETPPPTSLRMATSASSHLSKTIKQMYMKLPQGDKVQAMYIWIDGTGEFLRCKTRTLEQEPKNVEDLPEWNFDGSSTFQSEGSNSDMFLVPSAMFRDPFRKDPNKLVLCEVLKYNRKPAGVFQFGPFKTSILTTKRMQETPPPTSLR

Radius of gyration: 21.79 Å; Cα contacts (8 Å, |Δi|>4): 486; chains: 2; bounding box: 42×100×68 Å

Secondary structure (DSSP, 8-state):
----HHHHHHHHHHHHHHS---TT-EEEEEEEE-TTSS-EEEEEEEESS--SSGGGSPPEEEEGGGGT--BTTB-EEEEEEEEEEE-TTT-TT-EEEEEEEEETTSSB-SS---STT---HHHHHHHH---------/----HHHHHHHHHHHHHHS---TT-EEEEEEEE-TTSS-EEEEEEEESS--SSGGGSPPEEEEGGGGT--BTTB-EEEEEEEEEEE-TTT-TT-EEEEEEEEETTSSB--S---STT---HHHHHHHH---------

InterPro domains:
  IPR008147 Glutamine synthetase, N-terminal domain [PF03951] (29-103)
  IPR008147 Glutamine synthetase, N-terminal domain [PS51986] (24-106)
  IPR027302 Glutamine synthetase, N-terminal conserved site [PS00180] (62-79)
  IPR036651 Glutamine synthetase, N-terminal domain superfamily [G3DSA:3.10.20.70] (1-109)
  IPR036651 Glutamine synthetase, N-terminal domain superfamily [SSF54368] (19-108)
  IPR050292 Glutamine Synthetase [PTHR20852] (15-109)

Nearest PDB structures (foldseek):
  8ecy-assembly1_A  TM=8.959E-01  e=4.634E-18  Bos taurus
  7u5n-assembly1_A  TM=8.968E-01  e=1.055E-17  Bos taurus
  2ojw-assembly1_B-2  TM=9.001E-01  e=1.359E-17  Homo sapiens
  2ojw-assembly1_C-2  TM=8.985E-01  e=1.987E-17  Homo sapiens
  7cpr-assembly1_E  TM=9.306E-01  e=3.615E-13  Drosophila melanogaster

Organism: NCBI:txid35019

Solvent-accessible surface area (backbone atoms only — not comparable to full-atom values): 15510 Å² total; per-residue (Å²): 129,82,72,46,68,41,53,49,46,49,46,49,54,46,56,51,41,66,67,52,85,62,77,65,47,15,47,38,34,38,33,38,65,35,34,82,63,52,46,80,36,41,40,49,48,62,34,79,54,68,68,89,49,53,84,66,50,74,68,44,75,46,70,18,70,67,40,58,38,44,60,90,92,54,35,52,26,32,36,36,61,60,45,71,30,66,22,89,72,62,29,86,72,21,31,37,29,39,34,45,49,22,33,76,86,68,42,74,38,57,86,73,55,58,61,95,52,51,68,48,58,71,53,54,56,53,56,67,63,52,70,71,80,76,76,81,126,130,81,73,47,68,41,53,49,46,49,46,50,53,46,58,52,41,65,65,53,84,60,76,64,47,14,47,38,34,40,31,36,67,34,36,81,64,53,48,81,37,40,39,51,48,62,34,78,55,66,68,87,48,53,84,66,50,74,69,43,76,46,71,18,72,68,38,60,39,44,60,91,91,53,34,50,26,34,39,37,62,61,42,71,31,64,23,87,71,62,28,85,73,21,31,36,29,39,34,45,51,23,32,78,87,67,42,73,43,54,87,72,54,60,60,93,54,50,68,48,59,71,56,54,54,52,56,68,63,55,72,71,78,77,78,80,128